Protein AF-A0A7W1ZR22-F1 (afdb_monomer)

Foldseek 3Di:
DDADLQADKDKDKDKAFAPLVPDDLVVQQPQDKQDQFPDEPVRVLVLQVVLVDDPVLSVVQVDPVQWDQDPGYIIGRDDLCSLLPRALSSCLSRLLSSLVDCVNVLSVDWQKDFPVLLVVCVPPQPDDPVLSVSQVSQWHDDDGIITHRNLNSSLVVDDDPVSSSSVNRSSLMDMFIFMKHWEELPDDLVSNLVFLCFLVNSVVVSVVNVVQHPDVVTDIDTCLVSFAPLLVVFASAFQDPDVPDCRQLDWFLQSLVCRNPVVRDPVSSDPVVSVVCCVPFKDFDDDDDGFSKKKFKADPVGDTPGIWTDHDDQKTFGFLTGGRSTGTHIDGVVVSLVVVCRSPNDIDITIMDGPPRD

Nearest PDB structures (foldseek):
  4xcm-assembly1_B  TM=4.873E-01  e=9.901E-03  Thermus thermophilus HB8
  8i2f-assembly1_B  TM=6.154E-01  e=1.291E-01  Bacillus subtilis subsp. subtilis str. 168
  2evr-assembly1_A  TM=5.319E-01  e=3.647E-01  Nostoc punctiforme PCC 73102
  3f1s-assembly1_B  TM=5.369E-01  e=4.504E+00  Homo sapiens
  5wvk-assembly1_T  TM=3.183E-01  e=7.365E+00  Saccharomyces cerevisiae S288C

Radius of gyration: 23.01 Å; Cα contacts (8 Å, |Δi|>4): 601; chains: 1; bounding box: 57×40×73 Å

Sequence (358 aa):
MKPGPWGDLECIRISIEIPTDLLTVADYTEPVEWLFKDHSREAVMEVFRKADLSPEQFREVSLDRYWSKTEAGYIVRPTFDLIVGLQPEARSVIYNLLGRFPENRAHYSSFLLRQNQIDELNIESGLSEEIIALFKKLIYGEGDLLVFNDASTILSTLPDEQKQLQFLKLISRRSTFLMKLKINQDSDIEKLVSYWGGGRRAKDIRPLLESLQRVPGGCAIDVAHLVPFFARKRMYTYPMPERGSSATRENCHWSALNFFNDPPDTRMLDPDRVEGELKKNYRKISGNPQMGDLVLFRQQNGEVVHSATYIAEDVLFTKNGEGVYQPWLLMNATDVIGIYRNLHGEISASLYRHRDWD

pLDDT: mean 90.83, std 7.87, range [50.41, 98.06]

Sol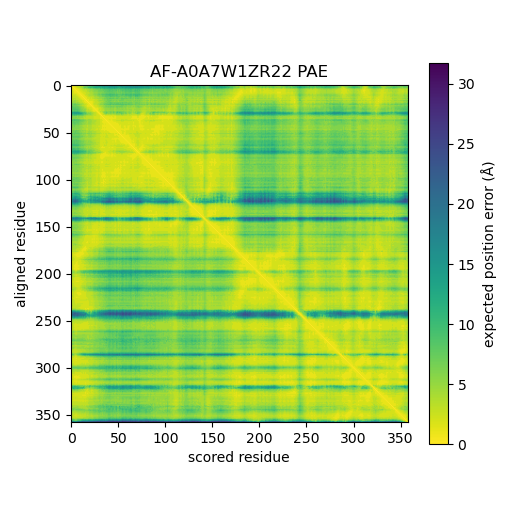vent-accessible surface area (backbone atoms only — not comparable to full-atom values): 19926 Å² total; per-residue (Å²): 104,81,75,53,66,79,42,49,47,48,74,45,81,45,74,48,54,61,57,71,94,76,62,56,70,72,82,48,59,58,78,68,62,46,54,43,67,85,38,54,71,68,56,51,54,49,51,48,58,74,23,65,53,52,75,68,53,47,56,56,75,65,41,67,91,40,52,44,83,54,95,59,23,35,37,38,47,71,50,72,66,53,64,64,64,45,50,47,66,26,45,52,52,52,42,63,57,34,30,75,35,74,87,28,48,50,44,44,62,51,38,65,42,44,67,70,55,60,61,50,47,78,78,72,59,91,67,54,71,67,59,52,53,51,50,65,54,57,40,29,72,78,81,76,46,35,38,39,50,63,56,31,69,55,46,74,72,44,95,44,70,69,57,34,51,51,50,53,33,60,61,47,44,40,77,31,52,52,45,28,39,54,35,29,77,85,55,64,59,69,50,37,29,64,39,56,12,48,90,86,32,34,83,73,45,37,65,56,52,62,54,42,27,68,37,82,93,32,47,70,43,56,45,61,79,52,50,43,70,49,45,42,79,34,59,77,35,56,44,67,82,50,95,91,54,61,28,58,61,48,23,14,56,34,52,37,75,21,40,79,32,82,77,65,65,72,67,39,66,37,70,73,46,42,56,50,45,50,66,72,48,35,42,80,58,88,72,87,84,50,48,66,26,34,38,40,31,22,36,87,90,64,50,73,80,46,30,24,19,36,56,53,99,55,35,24,43,35,30,79,44,60,26,45,89,28,41,28,37,38,41,44,53,68,59,53,48,54,54,52,29,72,76,65,42,71,62,48,79,46,43,30,37,56,69,88,76,119

Structure (mmCIF, N/CA/C/O backbone):
data_AF-A0A7W1ZR22-F1
#
_entry.id   AF-A0A7W1ZR22-F1
#
loop_
_atom_site.group_PDB
_atom_site.id
_atom_site.type_symbol
_atom_site.label_atom_id
_atom_site.label_alt_id
_atom_site.label_comp_id
_atom_site.label_asym_id
_atom_site.label_entity_id
_atom_site.label_seq_id
_atom_site.pdbx_PDB_ins_code
_atom_site.Cartn_x
_atom_site.Cartn_y
_atom_site.Cartn_z
_atom_site.occupancy
_atom_site.B_iso_or_equiv
_atom_site.auth_seq_id
_atom_site.auth_comp_id
_atom_site.auth_asym_id
_atom_site.auth_atom_id
_atom_site.pdbx_PDB_model_num
ATOM 1 N N . MET A 1 1 ? -6.103 13.573 17.403 1.00 83.81 1 MET A N 1
ATOM 2 C CA . MET A 1 1 ? -7.272 13.158 16.600 1.00 83.81 1 MET A CA 1
ATOM 3 C C . MET A 1 1 ? -8.496 13.900 17.100 1.00 83.81 1 MET 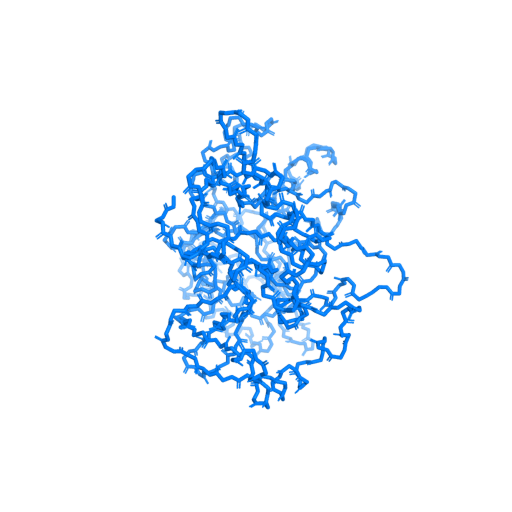A C 1
ATOM 5 O O . MET A 1 1 ? -8.493 14.304 18.263 1.00 83.81 1 MET A O 1
ATOM 9 N N . LYS A 1 2 ? -9.503 14.158 16.260 1.00 87.56 2 LYS A N 1
ATOM 10 C CA . LYS A 1 2 ? -10.741 14.789 16.743 1.00 87.56 2 LYS A CA 1
ATOM 11 C C . LYS A 1 2 ? -11.494 13.811 17.659 1.00 87.56 2 LYS A C 1
ATOM 13 O O . LYS A 1 2 ? -11.612 12.631 17.313 1.00 87.56 2 LYS A O 1
ATOM 18 N N . PRO A 1 3 ? -12.023 14.272 18.808 1.00 84.88 3 PRO A N 1
ATOM 19 C CA . PRO A 1 3 ? -12.847 13.429 19.665 1.00 84.88 3 PRO A CA 1
ATOM 20 C C . PRO A 1 3 ? -14.081 12.908 18.922 1.00 84.88 3 PRO A C 1
ATOM 22 O O . PRO A 1 3 ? -14.696 13.628 18.134 1.00 84.88 3 PRO A O 1
ATOM 25 N N . GLY A 1 4 ? -14.465 11.666 19.204 1.00 92.31 4 GLY A N 1
ATOM 26 C CA . GLY A 1 4 ? -15.633 11.020 18.611 1.00 92.31 4 GLY A CA 1
ATOM 27 C C . GLY A 1 4 ? -16.133 9.851 19.461 1.00 92.31 4 GLY A C 1
ATOM 28 O O . GLY A 1 4 ? -15.678 9.680 20.594 1.00 92.31 4 GLY A O 1
ATOM 29 N N . PRO A 1 5 ? -17.053 9.015 18.944 1.00 94.06 5 PRO A N 1
ATOM 30 C CA . PRO A 1 5 ? -17.559 7.847 19.676 1.00 94.06 5 PRO A CA 1
ATOM 31 C C . PRO A 1 5 ? -16.461 6.825 20.023 1.00 94.06 5 PRO A C 1
ATOM 33 O O . PRO A 1 5 ? -16.628 6.024 20.936 1.00 94.06 5 PRO A O 1
ATOM 36 N N . TRP A 1 6 ? -15.324 6.889 19.330 1.00 95.88 6 TRP A N 1
ATOM 37 C CA . TRP A 1 6 ? -14.110 6.118 19.597 1.00 95.88 6 TRP A CA 1
ATOM 38 C C . TRP A 1 6 ? -13.306 6.583 20.822 1.00 95.88 6 TRP A C 1
ATOM 40 O O . TRP A 1 6 ? -12.407 5.856 21.242 1.00 95.88 6 TRP A O 1
ATOM 50 N N . GLY A 1 7 ? -13.607 7.751 21.400 1.00 96.12 7 GLY A N 1
ATOM 51 C CA . GLY A 1 7 ? -12.883 8.326 22.539 1.00 96.12 7 GLY A CA 1
ATOM 52 C C . GLY A 1 7 ? -11.769 9.302 22.157 1.00 96.12 7 GLY A C 1
ATOM 53 O O . GLY A 1 7 ? -11.777 9.879 21.068 1.00 96.12 7 GLY A O 1
ATOM 54 N N . ASP A 1 8 ? -10.827 9.505 23.082 1.00 96.50 8 ASP A N 1
ATOM 55 C CA . ASP A 1 8 ? -9.640 10.341 22.875 1.00 96.50 8 ASP A CA 1
ATOM 56 C C . ASP A 1 8 ? -8.472 9.493 22.358 1.00 96.50 8 ASP A C 1
ATOM 58 O O . ASP A 1 8 ? -8.004 8.565 23.023 1.00 96.50 8 ASP A O 1
ATOM 62 N N . LEU A 1 9 ? -8.020 9.806 21.146 1.00 96.88 9 LEU A N 1
ATOM 63 C CA . LEU A 1 9 ? -7.025 9.028 20.424 1.00 96.88 9 LEU A CA 1
ATOM 64 C C . LEU A 1 9 ? -5.736 9.818 20.218 1.00 96.88 9 LEU A C 1
ATOM 66 O O . LEU A 1 9 ? -5.727 10.956 19.734 1.00 96.88 9 LEU A O 1
ATOM 70 N N . GLU A 1 10 ? -4.631 9.142 20.500 1.00 95.44 10 GLU A N 1
ATOM 71 C CA . GLU A 1 10 ? -3.284 9.579 20.175 1.00 95.44 10 GLU A CA 1
ATOM 72 C C . GLU A 1 10 ? -2.706 8.693 19.072 1.00 95.44 10 GLU A C 1
ATOM 74 O O . GLU A 1 10 ? -2.708 7.467 19.182 1.00 95.44 10 GLU A O 1
ATOM 79 N N . CYS A 1 11 ? -2.182 9.321 18.022 1.00 94.38 11 CYS A N 1
ATOM 80 C CA . CYS A 1 11 ? -1.483 8.637 16.942 1.00 94.38 11 CYS A CA 1
ATOM 81 C C . CYS A 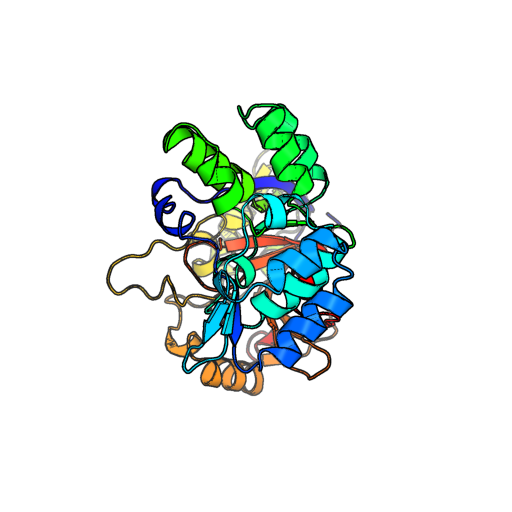1 11 ? -0.023 9.061 16.935 1.00 94.38 11 CYS A C 1
ATOM 83 O O . CYS A 1 11 ? 0.288 10.242 16.789 1.00 94.38 11 CYS A O 1
ATOM 85 N N . ILE A 1 12 ? 0.860 8.076 17.037 1.00 92.69 12 ILE A N 1
ATOM 86 C CA . ILE A 1 12 ? 2.299 8.253 16.885 1.00 92.69 12 ILE A CA 1
ATOM 87 C C . ILE A 1 12 ? 2.664 7.683 15.522 1.00 92.69 12 ILE A C 1
ATOM 89 O O . ILE A 1 12 ? 2.408 6.511 15.250 1.00 92.69 12 ILE A O 1
ATOM 93 N N . ARG A 1 13 ? 3.230 8.507 14.640 1.00 89.62 13 ARG A N 1
ATOM 94 C CA . ARG A 1 13 ? 3.690 8.029 13.336 1.00 89.62 13 ARG A CA 1
ATOM 95 C C . ARG A 1 13 ? 4.954 7.195 13.530 1.00 89.62 13 ARG A C 1
ATOM 97 O O . ARG A 1 13 ? 5.883 7.621 14.208 1.00 89.62 13 ARG A O 1
ATOM 104 N N . ILE A 1 14 ? 4.956 6.007 12.945 1.00 90.38 14 ILE A N 1
ATOM 105 C CA . ILE A 1 14 ? 6.087 5.080 12.939 1.00 90.38 14 ILE A CA 1
ATOM 106 C C . ILE A 1 14 ? 6.317 4.581 11.510 1.00 90.38 14 ILE A C 1
ATOM 108 O O . ILE A 1 14 ? 5.486 4.799 10.621 1.00 90.38 14 ILE A O 1
ATOM 112 N N . SER A 1 15 ? 7.422 3.875 11.305 1.00 88.50 15 SER A N 1
ATOM 113 C CA . SER A 1 15 ? 7.738 3.214 10.042 1.00 88.50 15 SER A CA 1
ATOM 114 C C . SER A 1 15 ? 7.987 1.730 10.282 1.00 88.50 15 SER A C 1
ATOM 116 O O . SER A 1 15 ? 8.614 1.356 11.271 1.00 88.50 15 SER A O 1
ATOM 118 N N . ILE A 1 16 ? 7.500 0.894 9.370 1.00 91.06 16 ILE A N 1
ATOM 119 C CA . ILE A 1 16 ? 7.817 -0.536 9.309 1.00 91.06 16 ILE A CA 1
ATOM 120 C C . ILE A 1 16 ? 8.453 -0.851 7.958 1.00 91.06 16 ILE A C 1
ATOM 122 O O . ILE A 1 16 ? 8.176 -0.183 6.966 1.00 91.06 16 ILE A O 1
ATOM 126 N N . GLU A 1 17 ? 9.293 -1.871 7.901 1.00 90.44 17 GLU A N 1
ATOM 127 C CA . GLU A 1 17 ? 10.033 -2.283 6.703 1.00 90.44 17 GLU A CA 1
ATOM 128 C C . GLU A 1 17 ? 9.874 -3.785 6.487 1.00 90.44 17 GLU A C 1
ATOM 130 O O . GLU A 1 17 ? 9.509 -4.504 7.421 1.00 90.44 17 GLU A O 1
ATOM 135 N N . ILE A 1 18 ? 10.108 -4.255 5.259 1.00 90.69 18 ILE A N 1
ATOM 136 C CA . ILE A 1 18 ? 10.055 -5.688 4.968 1.00 90.69 18 ILE A CA 1
ATOM 137 C C . ILE A 1 18 ? 11.131 -6.384 5.827 1.00 90.69 18 ILE A C 1
ATOM 139 O O . ILE A 1 18 ? 12.290 -5.951 5.822 1.00 90.69 18 ILE A O 1
ATOM 143 N N . PRO A 1 19 ? 10.778 -7.444 6.580 1.00 90.06 19 PRO A N 1
ATOM 144 C CA . PRO A 1 19 ? 11.749 -8.252 7.304 1.00 90.06 19 PRO A CA 1
ATOM 145 C C . PRO A 1 19 ? 12.836 -8.775 6.368 1.00 90.06 19 PRO A C 1
ATOM 147 O O . PRO A 1 19 ? 12.535 -9.229 5.267 1.00 90.06 19 PRO A O 1
ATOM 150 N N . THR A 1 20 ? 14.091 -8.767 6.824 1.00 88.44 20 THR A N 1
ATOM 151 C CA . THR A 1 20 ? 15.222 -9.265 6.026 1.00 88.44 20 THR A CA 1
ATOM 152 C C . THR A 1 20 ? 14.978 -10.693 5.531 1.00 88.44 20 THR A C 1
ATOM 154 O O . THR A 1 20 ? 15.275 -10.984 4.383 1.00 88.44 20 THR A O 1
ATOM 157 N N . ASP A 1 21 ? 14.351 -11.542 6.352 1.00 87.38 21 ASP A N 1
ATOM 158 C CA . ASP A 1 21 ? 14.057 -12.945 6.024 1.00 87.38 21 ASP A CA 1
ATOM 159 C C . ASP A 1 21 ? 13.057 -13.122 4.866 1.00 87.38 21 ASP A C 1
ATOM 161 O O . ASP A 1 21 ? 12.923 -14.220 4.331 1.00 87.38 21 ASP A O 1
ATOM 165 N N . LEU A 1 22 ? 12.332 -12.062 4.485 1.00 87.38 22 LEU A N 1
ATOM 166 C CA . LEU A 1 22 ? 11.452 -12.060 3.313 1.00 87.38 22 LEU A CA 1
ATOM 167 C C . LEU A 1 22 ? 12.127 -11.466 2.070 1.00 87.38 22 LEU A C 1
ATOM 169 O O . LEU A 1 22 ? 11.600 -11.628 0.973 1.00 87.38 22 LEU A O 1
ATOM 173 N N . LEU A 1 23 ? 13.259 -10.772 2.210 1.00 89.00 23 LEU A N 1
ATOM 174 C CA . LEU A 1 23 ? 13.959 -10.155 1.088 1.00 89.00 23 LEU A CA 1
ATOM 175 C C . LEU A 1 23 ? 14.955 -11.135 0.473 1.00 89.00 23 LEU A C 1
ATOM 177 O O . LEU A 1 23 ? 15.883 -11.590 1.135 1.00 89.00 23 LEU A O 1
ATOM 181 N N . THR A 1 24 ? 14.811 -11.376 -0.827 1.00 89.00 24 THR A N 1
ATOM 182 C CA . THR A 1 24 ? 15.818 -12.074 -1.627 1.00 89.00 24 THR A CA 1
ATOM 183 C C . THR A 1 24 ? 16.351 -11.100 -2.663 1.00 89.00 24 THR A C 1
ATOM 185 O O . THR A 1 24 ? 15.607 -10.637 -3.521 1.00 89.00 24 THR A O 1
ATOM 188 N N . VAL A 1 25 ? 17.642 -10.765 -2.598 1.00 89.44 25 VAL A N 1
ATOM 189 C CA . VAL A 1 25 ? 18.253 -9.789 -3.519 1.00 89.44 25 VAL A CA 1
ATOM 190 C C . VAL A 1 25 ? 18.088 -10.205 -4.981 1.00 89.44 25 VAL A C 1
ATOM 192 O O . VAL A 1 25 ? 17.829 -9.352 -5.827 1.00 89.44 25 VAL A O 1
ATOM 195 N N . ALA A 1 26 ? 18.178 -11.507 -5.264 1.00 87.69 26 ALA A N 1
ATOM 196 C CA . ALA A 1 26 ? 18.017 -12.053 -6.609 1.00 87.69 26 ALA A CA 1
ATOM 197 C C . ALA A 1 26 ? 16.666 -11.696 -7.259 1.00 87.69 26 ALA A C 1
ATOM 199 O O . ALA A 1 26 ? 16.616 -11.539 -8.475 1.00 87.69 26 ALA A O 1
ATOM 200 N N . ASP A 1 27 ? 15.607 -11.478 -6.468 1.00 86.00 27 ASP A N 1
ATOM 201 C CA . ASP A 1 27 ? 14.287 -11.072 -6.977 1.00 86.00 27 ASP A CA 1
ATOM 202 C C . ASP A 1 27 ? 14.291 -9.646 -7.566 1.00 86.00 27 ASP A C 1
ATOM 204 O O . ASP A 1 27 ? 13.357 -9.254 -8.265 1.00 86.00 27 ASP A O 1
ATOM 208 N N . TYR A 1 28 ? 15.335 -8.861 -7.280 1.00 87.88 28 TYR A N 1
ATOM 209 C CA . TYR A 1 28 ? 15.472 -7.457 -7.672 1.00 87.88 28 TYR A CA 1
ATOM 210 C C . TYR A 1 28 ? 16.693 -7.184 -8.557 1.00 87.88 28 TYR A C 1
ATOM 212 O O . TYR A 1 28 ? 16.897 -6.037 -8.950 1.00 87.88 28 TYR A O 1
ATOM 220 N N . THR A 1 29 ? 17.520 -8.187 -8.863 1.00 86.44 29 THR A N 1
ATOM 221 C CA . THR A 1 29 ? 18.733 -8.033 -9.690 1.00 86.44 29 THR A CA 1
ATOM 222 C C . THR A 1 29 ? 18.610 -8.664 -11.075 1.00 86.44 29 THR A C 1
ATOM 224 O O . THR A 1 29 ? 19.601 -8.735 -11.804 1.00 86.44 29 THR A O 1
ATOM 227 N N . GLU A 1 30 ? 17.405 -9.085 -11.470 1.00 82.38 30 GLU A N 1
ATOM 228 C CA . GLU A 1 30 ? 17.136 -9.505 -12.845 1.00 82.38 30 GLU A CA 1
ATOM 229 C C . GLU A 1 30 ? 17.501 -8.381 -13.841 1.00 82.38 30 GLU A C 1
ATOM 231 O O . GLU A 1 30 ? 17.341 -7.192 -13.525 1.00 82.38 30 GLU A O 1
ATOM 236 N N . PRO A 1 31 ? 18.006 -8.728 -15.044 1.00 83.94 31 PRO A N 1
ATOM 237 C CA . PRO A 1 31 ? 18.268 -7.744 -16.086 1.00 83.94 31 PRO A CA 1
ATOM 238 C C . PRO A 1 31 ? 17.039 -6.871 -16.344 1.00 83.94 31 PRO A C 1
ATOM 240 O O . PRO A 1 31 ? 15.917 -7.370 -16.398 1.00 83.94 31 PRO A O 1
ATOM 243 N N . VAL A 1 32 ? 17.247 -5.565 -16.529 1.00 90.25 32 VAL A N 1
ATOM 244 C CA . VAL A 1 32 ? 16.134 -4.652 -16.804 1.00 90.25 32 VAL A CA 1
ATOM 245 C C . VAL A 1 32 ? 15.567 -4.953 -18.187 1.00 90.25 32 VAL A C 1
ATOM 247 O O . VAL A 1 32 ? 16.206 -4.702 -19.209 1.00 90.25 32 VAL A O 1
ATOM 250 N N . GLU A 1 33 ? 14.346 -5.476 -18.204 1.00 94.56 33 GLU A N 1
ATOM 251 C CA . GLU A 1 33 ? 13.573 -5.737 -19.409 1.00 94.56 33 GLU A CA 1
ATOM 252 C C . GLU A 1 33 ? 12.236 -4.996 -19.334 1.00 94.56 33 GLU A C 1
ATOM 254 O O . GLU A 1 33 ? 11.512 -5.064 -18.340 1.00 94.56 33 GLU A O 1
ATOM 259 N N . TRP A 1 34 ? 11.905 -4.276 -20.402 1.00 97.19 34 TRP A N 1
ATOM 260 C CA . TRP A 1 34 ? 10.616 -3.617 -20.574 1.00 97.19 34 TRP A CA 1
ATOM 261 C C . TRP A 1 34 ? 9.779 -4.426 -21.557 1.00 97.19 34 TRP A C 1
ATOM 263 O O . TRP A 1 34 ? 10.007 -4.364 -22.770 1.00 97.19 34 TRP A O 1
ATOM 273 N N . LEU A 1 35 ? 8.816 -5.196 -21.048 1.00 97.44 35 LEU A N 1
ATOM 274 C CA . LEU A 1 35 ? 7.853 -5.902 -21.884 1.00 97.44 35 LEU A CA 1
ATOM 275 C C . LEU A 1 35 ? 6.686 -4.974 -22.228 1.00 97.44 35 LEU A C 1
ATOM 277 O O . LEU A 1 35 ? 5.817 -4.687 -21.405 1.00 97.44 35 LEU A O 1
ATOM 281 N N . PHE A 1 36 ? 6.609 -4.573 -23.490 1.00 97.69 36 PHE A N 1
ATOM 282 C CA . PHE A 1 36 ? 5.445 -3.896 -24.046 1.00 97.69 36 PHE A CA 1
ATOM 283 C C . PHE A 1 36 ? 4.474 -4.942 -24.597 1.00 97.69 36 PHE A C 1
ATOM 285 O O . PHE A 1 36 ? 4.468 -5.259 -25.792 1.00 97.69 36 PHE A O 1
ATOM 292 N N . LYS A 1 37 ? 3.687 -5.525 -23.688 1.00 96.38 37 LYS A N 1
ATOM 293 C CA . LYS A 1 37 ? 2.712 -6.575 -23.997 1.00 96.38 37 LYS A CA 1
ATOM 294 C C . LYS A 1 37 ? 1.595 -6.042 -24.894 1.00 96.38 37 LYS A C 1
ATOM 296 O O . LYS A 1 37 ? 1.126 -4.929 -24.687 1.00 96.38 37 LYS A O 1
ATOM 301 N N . ASP A 1 38 ? 1.191 -6.819 -25.893 1.00 95.75 38 ASP A N 1
ATOM 302 C CA . ASP A 1 38 ? 0.142 -6.491 -26.868 1.00 95.75 38 ASP A CA 1
ATOM 303 C C . ASP A 1 38 ? 0.418 -5.228 -27.717 1.00 95.75 38 ASP A C 1
ATOM 305 O O . ASP A 1 38 ? -0.492 -4.666 -28.326 1.00 95.75 38 ASP A O 1
ATOM 309 N N . HIS A 1 39 ? 1.678 -4.777 -27.800 1.00 97.06 39 HIS A N 1
ATOM 310 C CA . HIS A 1 39 ? 2.080 -3.630 -28.623 1.00 97.06 39 HIS A CA 1
ATOM 311 C C . HIS A 1 39 ? 2.911 -4.061 -29.836 1.00 97.06 39 HIS A C 1
ATOM 313 O O . HIS A 1 39 ? 3.763 -4.946 -29.747 1.00 97.06 39 HIS A O 1
ATOM 319 N N . SER A 1 40 ? 2.707 -3.389 -30.976 1.00 96.62 40 SER A N 1
ATOM 320 C CA . SER A 1 40 ? 3.648 -3.463 -32.099 1.00 96.62 40 SER A CA 1
ATOM 321 C C . SER A 1 40 ? 4.883 -2.611 -31.819 1.00 96.62 40 SER A C 1
ATOM 323 O O . SER A 1 40 ? 4.842 -1.680 -31.012 1.00 96.62 40 SER A O 1
ATOM 325 N N . ARG A 1 41 ? 5.977 -2.869 -32.538 1.00 96.62 41 ARG A N 1
ATOM 326 C CA . ARG A 1 41 ? 7.190 -2.055 -32.427 1.00 96.62 41 ARG A CA 1
ATOM 327 C C . ARG A 1 41 ? 6.914 -0.576 -32.703 1.00 96.62 41 ARG A C 1
ATOM 329 O O . ARG A 1 41 ? 7.412 0.282 -31.984 1.00 96.62 41 ARG A O 1
ATOM 336 N N . GLU A 1 42 ? 6.100 -0.272 -33.708 1.00 97.31 42 GLU A N 1
ATOM 337 C CA . GLU A 1 42 ? 5.724 1.096 -34.076 1.00 97.31 42 GLU A CA 1
ATOM 338 C C . GLU A 1 42 ? 4.956 1.785 -32.946 1.00 97.31 42 GLU A C 1
ATOM 340 O O . GLU A 1 42 ? 5.215 2.953 -32.657 1.00 97.31 42 GLU A O 1
ATOM 345 N N . ALA A 1 43 ? 4.060 1.055 -32.272 1.00 97.50 43 ALA A N 1
ATOM 346 C CA . ALA A 1 43 ? 3.327 1.565 -31.121 1.00 97.50 43 ALA A CA 1
ATOM 347 C C . ALA A 1 43 ? 4.263 1.859 -29.939 1.00 97.50 43 ALA A C 1
ATOM 349 O O . ALA A 1 43 ? 4.136 2.907 -29.312 1.00 97.50 43 ALA A O 1
ATOM 350 N N . VAL A 1 44 ? 5.245 0.990 -29.669 1.00 97.81 44 VAL A N 1
ATOM 351 C CA . VAL A 1 44 ? 6.257 1.238 -28.625 1.00 97.81 44 VAL A CA 1
ATOM 352 C C . VAL A 1 44 ? 7.137 2.441 -28.978 1.00 97.81 44 VAL A C 1
ATOM 354 O O . VAL A 1 44 ? 7.380 3.299 -28.133 1.00 97.81 44 VAL A O 1
ATOM 357 N N . MET A 1 45 ? 7.562 2.574 -30.237 1.00 98.00 45 MET A N 1
ATOM 358 C CA . MET A 1 45 ? 8.311 3.755 -30.683 1.00 98.00 45 MET A CA 1
ATOM 359 C C . MET A 1 45 ? 7.509 5.048 -30.511 1.00 98.00 45 MET A C 1
ATOM 361 O O . MET A 1 45 ? 8.083 6.089 -30.203 1.00 98.00 45 MET A O 1
ATOM 365 N N . GLU A 1 46 ? 6.189 4.996 -30.680 1.00 97.81 46 GLU A N 1
ATOM 366 C CA . GLU A 1 46 ? 5.317 6.142 -30.429 1.00 97.81 46 GLU A CA 1
ATOM 367 C C . GLU A 1 46 ? 5.215 6.495 -28.940 1.00 97.81 46 GLU A C 1
ATOM 369 O O . GLU A 1 46 ? 5.171 7.674 -28.593 1.00 97.81 46 GLU A O 1
ATOM 374 N N . VAL A 1 47 ? 5.256 5.504 -28.045 1.00 97.69 47 VAL A N 1
ATOM 375 C CA . VAL A 1 47 ? 5.378 5.747 -26.597 1.00 97.69 47 VAL A CA 1
ATOM 376 C C . VAL A 1 47 ? 6.679 6.488 -26.294 1.00 97.69 47 VAL A C 1
ATOM 378 O O . VAL A 1 47 ? 6.648 7.492 -25.589 1.00 97.69 47 VAL A O 1
ATOM 381 N N . PHE A 1 48 ? 7.802 6.063 -26.878 1.00 97.88 48 PHE A N 1
ATOM 382 C CA . PHE A 1 48 ? 9.084 6.753 -26.701 1.00 97.88 48 PHE A CA 1
ATOM 383 C C . PHE A 1 48 ? 9.090 8.180 -27.263 1.00 97.88 48 PHE A C 1
ATOM 385 O O . PHE A 1 48 ? 9.729 9.049 -26.679 1.00 97.88 48 PHE A O 1
ATOM 392 N N . ARG A 1 49 ? 8.350 8.463 -28.346 1.00 96.94 49 ARG A N 1
ATOM 393 C CA . ARG A 1 49 ? 8.166 9.849 -28.820 1.00 96.94 49 ARG A CA 1
ATOM 394 C C . ARG A 1 49 ? 7.354 10.684 -27.837 1.00 96.94 49 ARG A C 1
ATOM 396 O O . ARG A 1 49 ? 7.733 11.808 -27.542 1.00 96.94 49 ARG A O 1
ATOM 403 N N . LYS A 1 50 ? 6.257 10.134 -27.312 1.00 96.75 50 LYS A N 1
ATOM 404 C CA . LYS A 1 50 ? 5.410 10.810 -26.314 1.00 96.75 50 LYS A CA 1
ATOM 405 C C . LYS A 1 50 ? 6.122 11.049 -24.987 1.00 96.75 50 LYS A C 1
ATOM 407 O O . LYS A 1 50 ? 5.776 11.991 -24.289 1.00 96.75 50 LYS A O 1
ATOM 412 N N . ALA A 1 51 ? 7.087 10.198 -24.654 1.00 96.69 51 ALA A N 1
ATOM 413 C CA . ALA A 1 51 ? 7.952 10.355 -23.492 1.00 96.69 51 ALA A CA 1
ATOM 414 C C . ALA A 1 51 ? 8.997 11.476 -23.659 1.00 96.69 51 ALA A C 1
ATOM 416 O O . ALA A 1 51 ? 9.746 11.716 -22.721 1.00 96.69 51 ALA A O 1
ATOM 417 N N . ASP A 1 52 ? 9.061 12.129 -24.828 1.00 96.12 52 ASP A N 1
ATOM 418 C CA . ASP A 1 52 ? 9.971 13.240 -25.139 1.00 96.12 52 ASP A CA 1
ATOM 419 C C . ASP A 1 52 ? 11.446 12.925 -24.826 1.00 96.12 52 ASP A C 1
ATOM 421 O O . ASP A 1 52 ? 12.179 13.705 -24.219 1.00 96.12 52 ASP A O 1
ATOM 425 N N . LEU A 1 53 ? 11.887 11.721 -25.217 1.00 97.31 53 LEU A N 1
ATOM 426 C CA . LEU A 1 53 ? 13.284 11.310 -25.070 1.00 97.31 53 LEU A CA 1
ATOM 427 C C . LEU A 1 53 ? 14.213 12.234 -25.865 1.00 97.31 53 LEU A C 1
ATOM 429 O O . LEU A 1 53 ? 13.886 12.646 -26.982 1.00 97.31 53 LEU A O 1
ATOM 433 N N . SER A 1 54 ? 15.422 12.475 -25.346 1.00 97.06 54 SER A N 1
ATOM 434 C CA . SER A 1 54 ? 16.422 13.246 -26.089 1.00 97.06 54 SER A CA 1
ATOM 435 C C . SER A 1 54 ? 16.751 12.578 -27.435 1.00 97.06 54 SER A C 1
ATOM 437 O O . SER A 1 54 ? 16.602 11.358 -27.574 1.00 97.06 54 SER A O 1
ATOM 439 N N . PRO A 1 55 ? 17.259 13.319 -28.437 1.00 96.81 55 PRO A N 1
ATOM 440 C CA . PRO A 1 55 ? 17.649 12.726 -29.716 1.00 96.81 55 PRO A CA 1
ATOM 441 C C . PRO A 1 55 ? 18.628 11.552 -29.564 1.00 96.81 55 PRO A C 1
ATOM 443 O O . PRO A 1 55 ? 18.542 10.570 -30.299 1.00 96.81 55 PRO A O 1
ATOM 446 N N . GLU A 1 56 ? 19.551 11.629 -28.606 1.00 96.69 56 GLU A N 1
ATOM 447 C CA . GLU A 1 56 ? 20.512 10.574 -28.281 1.00 96.69 56 GLU A CA 1
ATOM 448 C C . GLU A 1 56 ? 19.810 9.336 -27.718 1.00 96.69 56 GLU A C 1
ATOM 450 O O . GLU A 1 56 ? 20.017 8.238 -28.236 1.00 96.69 56 GLU A O 1
ATOM 455 N N . GLN A 1 57 ? 18.942 9.522 -26.721 1.00 97.56 57 GLN A N 1
ATOM 456 C CA . GLN A 1 57 ? 18.176 8.445 -26.090 1.00 97.56 57 GLN A CA 1
ATOM 457 C C . GLN A 1 57 ? 17.233 7.775 -27.087 1.00 97.56 57 GLN A C 1
ATOM 459 O O . GLN A 1 57 ? 17.188 6.551 -27.168 1.00 97.56 57 GLN A O 1
ATOM 464 N N . PHE A 1 58 ? 16.525 8.568 -27.896 1.00 97.44 58 PHE A N 1
ATOM 465 C CA . PHE A 1 58 ? 15.615 8.068 -28.919 1.00 97.44 58 PHE A CA 1
ATOM 466 C C . PHE A 1 58 ? 16.356 7.246 -29.981 1.00 97.44 58 PHE A C 1
ATOM 468 O O . PHE A 1 58 ? 15.896 6.170 -30.374 1.00 97.44 58 PHE A O 1
ATOM 475 N N . ARG A 1 59 ? 17.529 7.717 -30.433 1.00 96.25 59 ARG A N 1
ATOM 476 C CA . ARG A 1 59 ? 18.396 6.943 -31.336 1.00 96.25 59 ARG A CA 1
ATOM 477 C C . ARG A 1 59 ? 18.836 5.634 -30.692 1.00 96.25 59 ARG A C 1
ATOM 479 O O . ARG A 1 59 ? 18.792 4.607 -31.362 1.00 96.25 59 ARG A O 1
ATOM 486 N N . GLU A 1 60 ? 19.231 5.664 -29.422 1.00 95.88 60 GLU A N 1
ATOM 487 C CA . GLU A 1 60 ? 19.661 4.474 -28.694 1.00 95.88 60 GLU A CA 1
ATOM 488 C C . GLU A 1 60 ? 18.544 3.427 -28.603 1.00 95.88 60 GLU A C 1
ATOM 490 O O . GLU A 1 60 ? 18.739 2.304 -29.071 1.00 95.88 60 GLU A O 1
ATOM 495 N N . VAL A 1 61 ? 17.358 3.794 -28.098 1.00 95.38 61 VAL A N 1
ATOM 496 C CA . VAL A 1 61 ? 16.219 2.862 -27.990 1.00 95.38 61 VAL A CA 1
ATOM 497 C C . VAL A 1 61 ? 15.706 2.385 -29.340 1.00 95.38 61 VAL A C 1
ATOM 499 O O . VAL A 1 61 ? 14.991 1.397 -29.387 1.00 95.38 61 VAL A O 1
ATOM 502 N N . SER A 1 62 ? 16.058 3.034 -30.450 1.00 95.50 62 SER A N 1
ATOM 503 C CA . SER A 1 62 ? 15.644 2.596 -31.788 1.00 95.50 62 SER A CA 1
ATOM 504 C C . SER A 1 62 ? 16.475 1.427 -32.332 1.00 95.50 62 SER A C 1
ATOM 506 O O . SER A 1 62 ? 16.054 0.790 -33.299 1.00 95.50 62 SER A O 1
ATOM 508 N N . LEU A 1 63 ? 17.647 1.134 -31.752 1.00 96.44 63 LEU A N 1
ATOM 509 C CA . LEU A 1 63 ? 18.572 0.122 -32.271 1.00 96.44 63 LEU A CA 1
ATOM 510 C C . LEU A 1 63 ? 18.046 -1.303 -32.064 1.00 96.44 63 LEU A C 1
ATOM 512 O O . LEU A 1 63 ? 17.828 -1.727 -30.932 1.00 96.44 63 LEU A O 1
ATOM 516 N N . ASP A 1 64 ? 17.969 -2.085 -33.146 1.00 96.06 64 ASP A N 1
ATOM 517 C CA . ASP A 1 64 ? 17.447 -3.465 -33.156 1.00 96.06 64 ASP A CA 1
ATOM 518 C C . ASP A 1 64 ? 18.059 -4.381 -32.089 1.00 96.06 64 ASP A C 1
ATOM 520 O O . ASP A 1 64 ? 17.370 -5.242 -31.550 1.00 96.06 64 ASP A O 1
ATOM 524 N N . ARG A 1 65 ? 19.337 -4.181 -31.745 1.00 95.75 65 ARG A N 1
ATOM 525 C CA . ARG A 1 65 ? 20.057 -5.004 -30.758 1.00 95.75 65 ARG A CA 1
ATOM 526 C C . ARG A 1 65 ? 19.440 -4.985 -29.355 1.00 95.75 65 ARG A C 1
ATOM 528 O O . ARG A 1 65 ? 19.690 -5.904 -28.584 1.00 95.75 65 ARG A O 1
ATOM 535 N N . TYR A 1 66 ? 18.670 -3.949 -29.020 1.00 95.50 66 TYR A N 1
ATOM 536 C CA . TYR A 1 66 ? 17.990 -3.839 -27.728 1.00 95.50 66 TYR A CA 1
ATOM 537 C C . TYR A 1 66 ? 16.579 -4.426 -27.744 1.00 95.50 66 TYR A C 1
ATOM 539 O O . TYR A 1 66 ? 15.923 -4.445 -26.707 1.00 95.50 66 TYR A O 1
ATOM 547 N N . TRP A 1 67 ? 16.106 -4.911 -28.894 1.00 97.81 67 TRP A N 1
ATOM 548 C CA . TRP A 1 67 ? 14.749 -5.410 -29.057 1.00 97.81 67 TRP A CA 1
ATOM 549 C C . TRP A 1 67 ? 14.724 -6.920 -29.194 1.00 97.81 67 TRP A C 1
ATOM 551 O O . TRP A 1 67 ? 15.595 -7.553 -29.789 1.00 97.81 67 TRP A O 1
ATOM 561 N N . SER A 1 68 ? 13.661 -7.523 -28.685 1.00 97.12 68 SER A N 1
ATOM 562 C CA . SER A 1 68 ? 13.327 -8.910 -28.974 1.00 97.12 68 SER A CA 1
ATOM 563 C C . SER A 1 68 ? 11.830 -9.049 -29.160 1.00 97.12 68 SER A C 1
ATOM 565 O O . SER A 1 68 ? 11.048 -8.584 -28.333 1.00 97.12 68 SER A O 1
ATOM 567 N N . LYS A 1 69 ? 11.431 -9.685 -30.262 1.00 96.62 69 LYS A N 1
ATOM 568 C CA . LYS A 1 69 ? 10.035 -10.043 -30.500 1.00 96.62 69 LYS A CA 1
ATOM 569 C C . LYS A 1 69 ? 9.700 -11.295 -29.695 1.00 96.62 69 LYS A C 1
ATOM 571 O O . LYS A 1 69 ? 10.446 -12.270 -29.748 1.00 96.62 69 LYS A O 1
ATOM 576 N N . THR A 1 70 ? 8.577 -11.272 -28.996 1.00 95.19 70 THR A N 1
ATOM 577 C CA . THR A 1 70 ? 8.009 -12.425 -28.293 1.00 95.19 70 THR A CA 1
ATOM 578 C C . THR A 1 70 ? 6.603 -12.704 -28.822 1.00 95.19 70 THR A C 1
ATOM 580 O O . THR A 1 70 ? 6.077 -11.957 -29.648 1.00 95.19 70 THR A O 1
ATOM 583 N N . GLU A 1 71 ? 5.980 -13.790 -28.365 1.00 93.00 71 GLU A N 1
ATOM 584 C CA . GLU A 1 71 ? 4.568 -14.060 -28.670 1.00 93.00 71 GLU A CA 1
ATOM 585 C C . GLU A 1 71 ? 3.631 -13.026 -28.029 1.00 93.00 71 GLU A C 1
ATOM 587 O O . GLU A 1 71 ? 2.593 -12.701 -28.596 1.00 93.00 71 GLU A O 1
ATOM 592 N N . ALA A 1 72 ? 4.022 -12.476 -26.875 1.00 92.31 72 ALA A N 1
ATOM 593 C CA . ALA A 1 72 ? 3.229 -11.522 -26.105 1.00 92.31 72 ALA A CA 1
ATOM 594 C C . ALA A 1 72 ? 3.439 -10.056 -26.525 1.00 92.31 72 ALA A C 1
ATOM 596 O O . ALA A 1 72 ? 2.717 -9.186 -26.050 1.00 92.31 72 ALA A O 1
ATOM 597 N N . GLY A 1 73 ? 4.431 -9.746 -27.367 1.00 95.75 73 GLY A N 1
ATOM 598 C CA . GLY A 1 73 ? 4.742 -8.375 -27.777 1.00 95.75 73 GLY A CA 1
ATOM 599 C C . GLY A 1 73 ? 6.229 -8.159 -28.043 1.00 95.75 73 GLY A C 1
ATOM 600 O O . GLY A 1 73 ? 6.885 -8.973 -28.697 1.00 95.75 73 GLY A O 1
ATOM 601 N N . TYR A 1 74 ? 6.768 -7.047 -27.541 1.00 97.69 74 TYR A N 1
ATOM 602 C CA . TYR A 1 74 ? 8.184 -6.705 -27.676 1.00 97.69 74 TYR A CA 1
ATOM 603 C C . TYR A 1 74 ? 8.835 -6.467 -26.319 1.00 97.69 74 TYR A C 1
ATOM 605 O O . TYR A 1 74 ? 8.292 -5.758 -25.475 1.00 97.69 74 TYR A O 1
ATOM 613 N N . ILE A 1 75 ? 10.028 -7.027 -26.148 1.00 97.75 75 ILE A N 1
ATOM 614 C CA . ILE A 1 75 ? 10.927 -6.714 -25.040 1.00 97.75 75 ILE A CA 1
ATOM 615 C C . ILE A 1 75 ? 11.937 -5.679 -25.524 1.00 97.75 75 ILE A C 1
ATOM 617 O O . ILE A 1 75 ? 12.572 -5.880 -26.563 1.00 97.75 75 ILE A O 1
ATOM 621 N N . VAL A 1 76 ? 12.104 -4.609 -24.751 1.00 98.06 76 VAL A N 1
ATOM 622 C CA . VAL A 1 76 ? 13.184 -3.629 -24.897 1.00 98.06 76 VAL A CA 1
ATOM 623 C C . VAL A 1 76 ? 14.136 -3.774 -23.714 1.00 98.06 76 VAL A C 1
ATOM 625 O O . VAL A 1 76 ? 13.696 -3.826 -22.568 1.00 98.06 76 VAL A O 1
ATOM 628 N N . ARG A 1 77 ? 15.440 -3.841 -23.986 1.00 97.12 77 ARG A N 1
ATOM 629 C CA . ARG A 1 77 ? 16.504 -3.927 -22.977 1.00 97.12 77 ARG A CA 1
ATOM 630 C C . ARG A 1 77 ? 17.237 -2.592 -22.887 1.00 97.12 77 ARG A C 1
ATOM 632 O O . ARG A 1 77 ? 18.184 -2.387 -23.651 1.00 97.12 77 ARG A O 1
ATOM 639 N N . PRO A 1 78 ? 16.776 -1.660 -22.037 1.00 96.44 78 PRO A N 1
ATOM 640 C CA . PRO A 1 78 ? 17.443 -0.378 -21.869 1.00 96.44 78 PRO A CA 1
ATOM 641 C C . PRO A 1 78 ? 18.847 -0.560 -21.279 1.00 96.44 78 PRO A C 1
ATOM 643 O O . PRO A 1 78 ? 19.105 -1.481 -20.503 1.00 96.44 78 PRO A O 1
ATOM 646 N N . THR A 1 79 ? 19.763 0.336 -21.634 1.00 95.50 79 THR A N 1
ATOM 647 C CA . THR A 1 79 ? 21.082 0.395 -20.996 1.00 95.50 79 THR A CA 1
ATOM 648 C C . THR A 1 79 ? 21.001 1.115 -19.654 1.00 95.50 79 THR A C 1
ATOM 650 O O . THR A 1 79 ? 20.057 1.859 -19.381 1.00 95.50 79 THR A O 1
ATOM 653 N N . PHE A 1 80 ? 22.026 0.926 -18.820 1.00 94.94 80 PHE A N 1
ATOM 654 C CA . PHE A 1 80 ? 22.169 1.659 -17.563 1.00 94.94 80 PHE A CA 1
ATOM 655 C C . PHE A 1 80 ? 22.108 3.180 -17.784 1.00 94.94 80 PHE A C 1
ATOM 657 O O . PHE A 1 80 ? 21.333 3.870 -17.124 1.00 94.94 80 PHE A O 1
ATOM 664 N N . ASP A 1 81 ? 22.865 3.690 -18.760 1.00 95.81 81 ASP A N 1
ATOM 665 C CA . ASP A 1 81 ? 22.936 5.125 -19.058 1.00 95.81 81 ASP A CA 1
ATOM 666 C C . ASP A 1 81 ? 21.596 5.682 -19.541 1.00 95.81 81 ASP A C 1
ATOM 668 O O . ASP A 1 81 ? 21.207 6.784 -19.146 1.00 95.81 81 ASP A O 1
ATOM 672 N N . LEU A 1 82 ? 20.852 4.906 -20.336 1.00 96.75 82 LEU A N 1
ATOM 673 C CA . LEU A 1 82 ? 19.506 5.279 -20.741 1.00 96.75 82 LEU A CA 1
ATOM 674 C C . LEU A 1 82 ? 18.586 5.415 -19.523 1.00 96.75 82 LEU A C 1
ATOM 676 O O . LEU A 1 82 ? 17.963 6.463 -19.377 1.00 96.75 82 LEU A O 1
ATOM 680 N N . ILE A 1 83 ? 18.529 4.406 -18.640 1.00 96.62 83 ILE A N 1
ATOM 681 C CA . ILE A 1 83 ? 17.672 4.424 -17.438 1.00 96.62 83 ILE A CA 1
ATOM 682 C C . ILE A 1 83 ? 18.018 5.614 -16.546 1.00 96.62 83 ILE A C 1
ATOM 684 O O . ILE A 1 83 ? 17.127 6.355 -16.132 1.00 96.62 83 ILE A O 1
ATOM 688 N N . VAL A 1 84 ? 19.305 5.823 -16.256 1.00 96.56 84 VAL A N 1
ATOM 689 C CA . VAL A 1 84 ? 19.768 6.929 -15.405 1.00 96.56 84 VAL A CA 1
ATOM 690 C C . VAL A 1 84 ? 19.491 8.286 -16.054 1.00 96.56 84 VAL A C 1
ATOM 692 O O . VAL A 1 84 ? 19.158 9.243 -15.354 1.00 96.56 84 VAL A O 1
ATOM 695 N N . GLY A 1 85 ? 19.593 8.370 -17.381 1.00 96.62 85 GLY A N 1
ATOM 696 C CA . GLY A 1 85 ? 19.406 9.597 -18.147 1.00 96.62 85 GLY A CA 1
ATOM 697 C C . GLY A 1 85 ? 17.952 10.001 -18.400 1.00 96.62 85 GLY A C 1
ATOM 698 O O . GLY A 1 85 ? 17.727 11.135 -18.831 1.00 96.62 85 GLY A O 1
ATOM 699 N N . LEU A 1 86 ? 16.966 9.120 -18.177 1.00 97.31 86 LEU A N 1
ATOM 700 C CA . LEU A 1 86 ? 15.554 9.478 -18.353 1.00 97.31 86 LEU A CA 1
ATOM 701 C C . LEU A 1 86 ? 15.190 10.689 -17.480 1.00 97.31 86 LEU A C 1
ATOM 703 O O . LEU A 1 86 ? 15.650 10.814 -16.342 1.00 97.31 86 LEU A O 1
ATOM 707 N N . GLN A 1 87 ? 14.344 11.574 -18.003 1.00 95.62 87 GLN A N 1
ATOM 708 C CA . GLN A 1 87 ? 13.711 12.624 -17.201 1.00 95.62 87 GLN A CA 1
ATOM 709 C C . GLN A 1 87 ? 12.499 12.054 -16.438 1.00 95.62 87 GLN A C 1
ATOM 711 O O . GLN A 1 87 ? 11.947 11.031 -16.863 1.00 95.62 87 GLN A O 1
ATOM 716 N N . PRO A 1 88 ? 12.073 12.665 -15.317 1.00 93.81 88 PRO A N 1
ATOM 717 C CA . PRO A 1 88 ? 10.908 12.206 -14.554 1.00 93.81 88 PRO A CA 1
ATOM 718 C C . PRO A 1 88 ? 9.634 12.050 -15.400 1.00 93.81 88 PRO A C 1
ATOM 720 O O . PRO A 1 88 ? 8.903 11.073 -15.241 1.00 93.81 88 PRO A O 1
ATOM 723 N N . GLU A 1 89 ? 9.399 12.959 -16.345 1.00 93.38 89 GLU A N 1
ATOM 724 C CA . GLU A 1 89 ? 8.246 12.952 -17.250 1.00 93.38 89 GLU A CA 1
ATOM 725 C C . GLU A 1 89 ? 8.301 11.752 -18.205 1.00 93.38 89 GLU A C 1
ATOM 727 O O . GLU A 1 89 ? 7.308 11.043 -18.383 1.00 93.38 89 GLU A O 1
ATOM 732 N N . ALA A 1 90 ? 9.488 11.459 -18.748 1.00 95.81 90 ALA A N 1
ATOM 733 C CA . ALA A 1 90 ? 9.716 10.293 -19.594 1.00 95.81 90 ALA A CA 1
ATOM 734 C C . ALA A 1 90 ? 9.481 8.983 -18.827 1.00 95.81 90 ALA A C 1
ATOM 736 O O . ALA A 1 90 ? 8.811 8.081 -19.339 1.00 95.81 90 ALA A O 1
ATOM 737 N N . ARG A 1 91 ? 9.979 8.891 -17.579 1.00 95.50 91 ARG A N 1
ATOM 738 C CA . ARG A 1 91 ? 9.704 7.748 -16.689 1.00 95.50 91 ARG A CA 1
ATOM 739 C C . ARG A 1 91 ? 8.210 7.591 -16.466 1.00 95.50 91 ARG A C 1
ATOM 741 O O . ARG A 1 91 ? 7.698 6.501 -16.676 1.00 95.50 91 ARG A O 1
ATOM 748 N N . SER A 1 92 ? 7.503 8.672 -16.134 1.00 92.06 92 SER A N 1
ATOM 749 C CA . SER A 1 92 ? 6.051 8.645 -15.935 1.00 92.06 92 SER A CA 1
ATOM 750 C C . SER A 1 92 ? 5.324 8.065 -17.153 1.00 92.06 92 SER A C 1
ATOM 752 O O . SER A 1 92 ? 4.522 7.146 -17.013 1.00 92.06 92 SER A O 1
ATOM 754 N N . VAL A 1 93 ? 5.646 8.508 -18.371 1.00 93.75 93 VAL A N 1
ATOM 755 C CA . VAL A 1 93 ? 5.001 7.991 -19.592 1.00 93.75 93 VAL A CA 1
ATOM 756 C C . VAL A 1 93 ? 5.298 6.506 -19.823 1.00 93.75 93 VAL A C 1
ATOM 758 O O . VAL A 1 93 ? 4.376 5.726 -20.074 1.00 93.75 93 VAL A O 1
ATOM 761 N N . ILE A 1 94 ? 6.569 6.103 -19.750 1.00 96.19 94 ILE A N 1
ATOM 762 C CA . ILE A 1 94 ? 6.987 4.731 -20.068 1.00 96.19 94 ILE A CA 1
ATOM 763 C C . ILE A 1 94 ? 6.519 3.768 -18.971 1.00 96.19 94 ILE A C 1
ATOM 765 O O . ILE A 1 94 ? 5.896 2.744 -19.256 1.00 96.19 94 ILE A O 1
ATOM 769 N N . TYR A 1 95 ? 6.783 4.094 -17.709 1.00 94.69 95 TYR A N 1
ATOM 770 C CA . TYR A 1 95 ? 6.594 3.181 -16.585 1.00 94.69 95 TYR A CA 1
ATOM 771 C C . TYR A 1 95 ? 5.118 3.023 -16.221 1.00 94.69 95 TYR A C 1
ATOM 773 O O . TYR A 1 95 ? 4.708 1.912 -15.889 1.00 94.69 95 TYR A O 1
ATOM 781 N N . ASN A 1 96 ? 4.285 4.056 -16.409 1.00 89.88 96 ASN A N 1
ATOM 782 C CA . ASN A 1 96 ? 2.832 3.916 -16.264 1.00 89.88 96 ASN A CA 1
ATOM 783 C C . ASN A 1 96 ? 2.223 2.971 -17.308 1.00 89.88 96 ASN A C 1
ATOM 785 O O . ASN A 1 96 ? 1.183 2.366 -17.051 1.00 89.88 96 ASN A O 1
ATOM 789 N N . LEU A 1 97 ? 2.831 2.839 -18.494 1.00 92.69 97 LEU A N 1
ATOM 790 C CA . LEU A 1 97 ? 2.408 1.835 -19.469 1.00 92.69 97 LEU A CA 1
ATOM 791 C C . LEU A 1 97 ? 2.866 0.436 -19.046 1.00 92.69 97 LEU A C 1
ATOM 793 O O . LEU A 1 97 ? 2.059 -0.493 -19.057 1.00 92.69 97 LEU A O 1
ATOM 797 N N . LEU A 1 98 ? 4.133 0.290 -18.649 1.00 94.94 98 LEU A N 1
ATOM 798 C CA . LEU A 1 98 ? 4.694 -0.994 -18.215 1.00 94.94 98 LEU A CA 1
ATOM 799 C C . LEU A 1 98 ? 3.962 -1.557 -16.992 1.00 94.94 98 LEU A C 1
ATOM 801 O O . LEU A 1 98 ? 3.646 -2.746 -16.967 1.00 94.94 98 LEU A O 1
ATOM 805 N N . GLY A 1 99 ? 3.629 -0.701 -16.023 1.00 90.06 99 GLY A N 1
ATOM 806 C CA . GLY A 1 99 ? 2.929 -1.061 -14.789 1.00 90.06 99 GLY A CA 1
ATOM 807 C C . GLY A 1 99 ? 1.495 -1.565 -14.979 1.00 90.06 99 GLY A C 1
ATOM 808 O O . GLY A 1 99 ? 0.898 -2.051 -14.026 1.00 90.06 99 GLY A O 1
ATOM 809 N N . ARG A 1 100 ? 0.937 -1.523 -16.198 1.00 88.19 100 ARG A N 1
ATOM 810 C CA . ARG A 1 100 ? -0.366 -2.144 -16.513 1.00 88.19 100 ARG A CA 1
ATOM 811 C C . ARG A 1 100 ? -0.294 -3.663 -16.644 1.00 88.19 100 ARG A C 1
ATOM 813 O O . ARG A 1 100 ? -1.334 -4.315 -16.689 1.00 88.19 100 ARG A O 1
ATOM 820 N N . PHE A 1 101 ? 0.913 -4.218 -16.734 1.00 89.31 101 PHE A N 1
ATOM 821 C CA . PHE A 1 101 ? 1.143 -5.628 -17.019 1.00 89.31 101 PHE A CA 1
ATOM 822 C C . PHE A 1 101 ? 1.940 -6.277 -15.877 1.00 89.31 101 PHE A C 1
ATOM 824 O O . PHE A 1 101 ? 3.080 -5.867 -15.639 1.00 89.31 101 PHE A O 1
ATOM 831 N N . PRO A 1 102 ? 1.389 -7.293 -15.180 1.00 88.88 102 PRO A N 1
ATOM 832 C CA . PRO A 1 102 ? 2.067 -7.986 -14.077 1.00 88.88 102 PRO A CA 1
ATOM 833 C C . PRO A 1 102 ? 3.426 -8.598 -14.438 1.00 88.88 102 PRO A C 1
ATOM 835 O O . PRO A 1 102 ? 4.267 -8.802 -13.564 1.00 88.88 102 PRO A O 1
ATOM 838 N N . GLU A 1 103 ? 3.653 -8.887 -15.720 1.00 91.69 103 GLU A N 1
ATOM 839 C CA . GLU A 1 103 ? 4.927 -9.377 -16.245 1.00 91.69 103 GLU A CA 1
ATOM 840 C C . GLU A 1 103 ? 6.071 -8.375 -16.027 1.00 91.69 103 GLU A C 1
ATOM 842 O O . GLU A 1 103 ? 7.205 -8.781 -15.783 1.00 91.69 103 GLU A O 1
ATOM 847 N N . ASN A 1 104 ? 5.781 -7.070 -16.022 1.00 92.50 104 ASN A N 1
ATOM 848 C CA . ASN A 1 104 ? 6.746 -6.028 -15.675 1.00 92.50 104 ASN A CA 1
ATOM 849 C C . ASN A 1 104 ? 6.796 -5.829 -14.153 1.00 92.50 104 ASN A C 1
ATOM 851 O O . ASN A 1 104 ? 6.463 -4.753 -13.658 1.00 92.50 104 ASN A O 1
ATOM 855 N N . ARG A 1 105 ? 7.207 -6.854 -13.396 1.00 88.12 105 ARG A N 1
ATOM 856 C CA . ARG A 1 105 ? 7.107 -6.902 -11.919 1.00 88.12 105 ARG A CA 1
ATOM 857 C C . ARG A 1 105 ? 7.554 -5.625 -11.205 1.00 88.12 105 ARG A C 1
ATOM 859 O O . ARG A 1 105 ? 6.815 -5.109 -10.371 1.00 88.12 105 ARG A O 1
ATOM 866 N N . ALA A 1 106 ? 8.725 -5.096 -11.565 1.00 89.00 106 ALA A N 1
ATOM 867 C CA . ALA A 1 106 ? 9.277 -3.884 -10.960 1.00 89.00 106 ALA A CA 1
ATOM 868 C C . ALA A 1 106 ? 8.368 -2.655 -11.139 1.00 89.00 106 ALA A C 1
ATOM 870 O O . ALA A 1 106 ? 8.305 -1.818 -10.245 1.00 8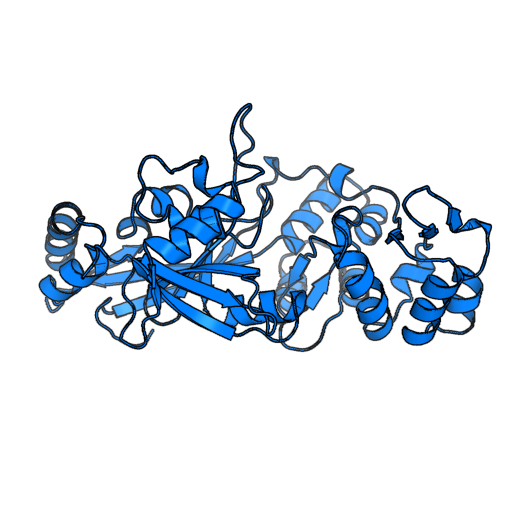9.00 106 ALA A O 1
ATOM 871 N N . HIS A 1 107 ? 7.646 -2.569 -12.262 1.00 90.69 107 HIS A N 1
ATOM 872 C CA . HIS A 1 107 ? 6.726 -1.478 -12.607 1.00 90.69 107 HIS A CA 1
ATOM 873 C C . HIS A 1 107 ? 5.298 -1.735 -12.115 1.00 90.69 107 HIS A C 1
ATOM 875 O O . HIS A 1 107 ? 4.593 -0.804 -11.745 1.00 90.69 107 HIS A O 1
ATOM 881 N N . TYR A 1 108 ? 4.871 -2.999 -12.094 1.00 84.75 108 TYR A N 1
ATOM 882 C CA . TYR A 1 108 ? 3.563 -3.406 -11.581 1.00 84.75 108 TYR A CA 1
ATOM 883 C C . TYR A 1 108 ? 3.478 -3.267 -10.053 1.00 84.75 108 TYR A C 1
ATOM 885 O O . TYR A 1 108 ? 2.427 -2.954 -9.502 1.00 84.75 108 TYR A O 1
ATOM 893 N N . SER A 1 109 ? 4.587 -3.498 -9.345 1.00 81.56 109 SER A N 1
ATOM 894 C CA . SER A 1 109 ? 4.687 -3.411 -7.883 1.00 81.56 109 SER A CA 1
ATOM 895 C C . SER A 1 109 ? 5.715 -2.365 -7.451 1.00 81.56 109 SER A C 1
ATOM 897 O O . SER A 1 109 ? 6.692 -2.674 -6.770 1.00 81.56 109 SER A O 1
ATOM 899 N N . SER A 1 110 ? 5.479 -1.116 -7.858 1.00 86.81 110 SER A N 1
ATOM 900 C CA . SER A 1 110 ? 6.340 0.033 -7.567 1.00 86.81 110 SER A CA 1
ATOM 901 C C . SER A 1 110 ? 6.559 0.275 -6.072 1.00 86.81 110 SER A C 1
ATOM 903 O O . SER A 1 110 ? 5.648 0.127 -5.250 1.00 86.81 110 SER A O 1
ATOM 905 N N . PHE A 1 111 ? 7.748 0.765 -5.716 1.00 88.56 111 PHE A N 1
ATOM 906 C CA . PHE A 1 111 ? 7.964 1.364 -4.404 1.00 88.56 111 PHE A CA 1
ATOM 907 C C . PHE A 1 111 ? 7.348 2.762 -4.386 1.00 88.56 111 PHE A C 1
ATOM 909 O O . PHE A 1 111 ? 7.664 3.599 -5.229 1.00 88.56 111 PHE A O 1
ATOM 916 N N . LEU A 1 112 ? 6.471 3.006 -3.413 1.00 86.19 112 LEU A N 1
ATOM 917 C CA . LEU A 1 112 ? 5.844 4.304 -3.191 1.00 86.19 112 LEU A CA 1
ATOM 918 C C . LEU A 1 112 ? 6.478 4.972 -1.976 1.00 86.19 112 LEU A C 1
ATOM 920 O O . LEU A 1 112 ? 6.591 4.361 -0.910 1.00 86.19 112 LEU A O 1
ATOM 924 N N . LEU A 1 113 ? 6.883 6.221 -2.157 1.00 85.50 113 LEU A N 1
ATOM 925 C CA . LEU A 1 113 ? 7.662 7.007 -1.212 1.00 85.50 113 LEU A CA 1
ATOM 926 C C . LEU A 1 113 ? 6.981 8.358 -0.996 1.00 85.50 113 LEU A C 1
ATOM 928 O O . LEU A 1 113 ? 6.346 8.899 -1.897 1.00 85.50 113 LEU A O 1
ATOM 932 N N . ARG A 1 114 ? 7.139 8.938 0.188 1.00 79.50 114 ARG A N 1
ATOM 933 C CA . ARG A 1 114 ? 6.773 10.335 0.456 1.00 79.50 114 ARG A CA 1
ATOM 934 C C . ARG A 1 114 ? 7.988 11.234 0.373 1.00 79.50 114 ARG A C 1
ATOM 936 O O . ARG A 1 114 ? 9.099 10.802 0.669 1.00 79.50 114 ARG A O 1
ATOM 943 N N . GLN A 1 115 ? 7.753 12.512 0.100 1.00 77.44 115 GLN A N 1
ATOM 944 C CA . GLN A 1 115 ? 8.818 13.511 0.060 1.00 77.44 115 GLN A CA 1
ATOM 945 C C . GLN A 1 115 ? 9.652 13.535 1.351 1.00 77.44 115 GLN A C 1
ATOM 947 O O . GLN A 1 115 ? 10.875 13.489 1.290 1.00 77.44 115 GLN A O 1
ATOM 952 N N . ASN A 1 116 ? 9.004 13.503 2.520 1.00 73.56 116 ASN A N 1
ATOM 953 C CA . ASN A 1 116 ? 9.703 13.501 3.808 1.00 73.56 116 ASN A CA 1
ATOM 954 C C . ASN A 1 116 ? 10.519 12.21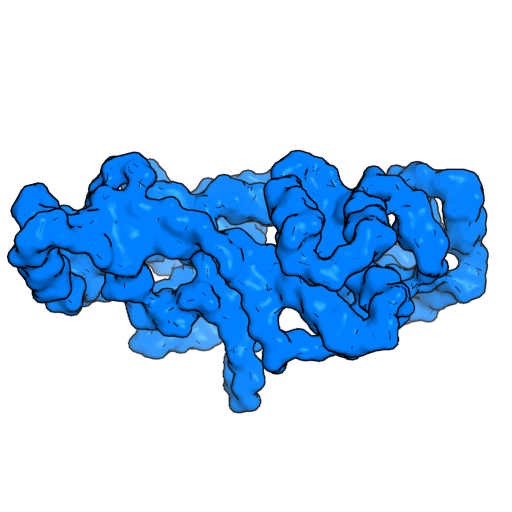8 4.048 1.00 73.56 116 ASN A C 1
ATOM 956 O O . ASN A 1 116 ? 11.535 12.267 4.733 1.00 73.56 116 ASN A O 1
ATOM 960 N N . GLN A 1 117 ? 10.114 11.081 3.465 1.00 75.31 117 GLN A N 1
ATOM 961 C CA . GLN A 1 117 ? 10.906 9.855 3.560 1.00 75.31 117 GLN A CA 1
ATOM 962 C C . GLN A 1 117 ? 12.243 10.024 2.842 1.00 75.31 117 GLN A C 1
ATOM 964 O O . GLN A 1 117 ? 13.235 9.526 3.352 1.00 75.31 117 GLN A O 1
ATOM 969 N N . ILE A 1 118 ? 12.294 10.755 1.719 1.00 76.06 118 ILE A N 1
ATOM 970 C CA . ILE A 1 118 ? 13.545 11.042 0.997 1.00 76.06 118 ILE A CA 1
ATOM 971 C C . ILE A 1 118 ? 14.536 11.815 1.874 1.00 76.06 118 ILE A C 1
ATOM 973 O O . ILE A 1 118 ? 15.737 11.543 1.828 1.00 76.06 118 ILE A O 1
ATOM 977 N N . ASP A 1 119 ? 14.043 12.754 2.681 1.00 70.31 119 ASP A N 1
ATOM 978 C CA . ASP A 1 119 ? 14.880 13.538 3.591 1.00 70.31 119 ASP A CA 1
ATOM 979 C C . ASP A 1 119 ? 15.459 12.664 4.714 1.00 70.31 119 ASP A C 1
ATOM 981 O O . ASP A 1 119 ? 16.646 12.773 5.034 1.00 70.31 119 ASP A O 1
ATOM 985 N N . GLU A 1 120 ? 14.660 11.731 5.242 1.00 67.25 120 GLU A N 1
ATOM 986 C CA . GLU A 1 120 ? 15.079 10.741 6.246 1.00 67.25 120 GLU A CA 1
ATOM 987 C C . GLU A 1 120 ? 16.174 9.789 5.711 1.00 67.25 120 GLU A C 1
ATOM 989 O O . GLU A 1 120 ? 17.069 9.391 6.464 1.00 67.25 120 GLU A O 1
ATOM 994 N N . LEU A 1 121 ? 16.188 9.483 4.401 1.00 68.75 121 LEU A N 1
ATOM 995 C CA . LEU A 1 121 ? 17.233 8.646 3.777 1.00 68.75 121 LEU A CA 1
ATOM 996 C C . LEU A 1 121 ? 18.635 9.240 3.923 1.00 68.75 121 LEU A C 1
ATOM 998 O O . LEU A 1 121 ? 19.608 8.493 4.033 1.00 68.75 121 LEU A O 1
ATOM 1002 N N . ASN A 1 122 ? 18.760 10.569 3.924 1.00 64.94 122 ASN A N 1
ATOM 1003 C CA . ASN A 1 122 ? 20.061 11.225 4.060 1.00 64.94 122 ASN A CA 1
ATOM 1004 C C . ASN A 1 122 ? 20.673 11.007 5.456 1.00 64.94 122 ASN A C 1
ATOM 1006 O O . ASN A 1 122 ? 21.887 11.096 5.605 1.00 64.94 122 ASN A O 1
ATOM 1010 N N . ILE A 1 123 ? 19.841 10.750 6.471 1.00 63.09 123 ILE A N 1
ATOM 1011 C CA . ILE A 1 123 ? 20.248 10.736 7.882 1.00 63.09 123 ILE A CA 1
ATOM 1012 C C . ILE A 1 123 ? 20.510 9.304 8.369 1.00 63.09 123 ILE A C 1
ATOM 1014 O O . ILE A 1 123 ? 21.452 9.073 9.122 1.00 63.09 123 ILE A O 1
ATOM 1018 N N . GLU A 1 124 ? 19.705 8.333 7.928 1.00 64.00 124 GLU A N 1
ATOM 1019 C CA . GLU A 1 124 ? 19.675 6.990 8.531 1.00 64.00 124 GLU A CA 1
ATOM 1020 C C . GLU A 1 124 ? 20.165 5.849 7.625 1.00 64.00 124 GLU A C 1
ATOM 1022 O O . GLU A 1 124 ? 20.230 4.702 8.067 1.00 64.00 124 GLU A O 1
ATOM 1027 N N . SER A 1 125 ? 20.482 6.110 6.352 1.00 67.94 125 SER A N 1
ATOM 1028 C CA . SER A 1 125 ? 20.649 5.028 5.366 1.00 67.94 125 SER A CA 1
ATOM 1029 C C . SER A 1 125 ? 21.980 4.275 5.432 1.00 67.94 125 SER A C 1
ATOM 1031 O O . SER A 1 125 ? 22.045 3.120 5.012 1.00 67.94 125 SER A O 1
ATOM 1033 N N . GLY A 1 126 ? 23.060 4.909 5.904 1.00 74.88 126 GLY A N 1
ATOM 1034 C CA . GLY A 1 126 ? 24.412 4.341 5.801 1.00 74.88 126 GLY A CA 1
ATOM 1035 C C . GLY A 1 126 ? 24.879 4.097 4.352 1.00 74.88 126 GLY A C 1
ATOM 1036 O O . GLY A 1 126 ? 25.790 3.286 4.128 1.00 74.88 126 GLY A O 1
ATOM 1037 N N . LEU A 1 127 ? 24.236 4.757 3.380 1.00 80.69 127 LEU A N 1
ATOM 1038 C CA . LEU A 1 127 ? 24.581 4.759 1.956 1.00 80.69 127 LEU A CA 1
ATOM 1039 C C . LEU A 1 127 ? 25.484 5.954 1.628 1.00 80.69 127 LEU A C 1
ATOM 1041 O O . LEU A 1 127 ? 25.446 6.972 2.317 1.00 80.69 127 LEU A O 1
ATOM 1045 N N . SER A 1 128 ? 26.300 5.835 0.576 1.00 86.31 128 SER A N 1
ATOM 1046 C CA . SER A 1 128 ? 27.124 6.955 0.111 1.00 86.31 128 SER A CA 1
ATOM 1047 C C . SER A 1 128 ? 26.264 8.051 -0.527 1.00 86.31 128 SER A C 1
ATOM 1049 O O . SER A 1 128 ? 25.185 7.785 -1.067 1.00 86.31 128 SER A O 1
ATOM 1051 N N . GLU A 1 129 ? 26.768 9.287 -0.516 1.00 87.44 129 GLU A N 1
ATOM 1052 C CA . GLU A 1 129 ? 26.113 10.428 -1.171 1.00 87.44 129 GLU A CA 1
ATOM 1053 C C . GLU A 1 129 ? 25.855 10.167 -2.663 1.00 87.44 129 GLU A C 1
ATOM 1055 O O . GLU A 1 129 ? 24.826 10.573 -3.197 1.00 87.44 129 GLU A O 1
ATOM 1060 N N . GLU A 1 130 ? 26.749 9.428 -3.322 1.00 90.25 130 GLU A N 1
ATOM 1061 C CA . GLU A 1 130 ? 26.645 9.038 -4.732 1.00 90.25 130 GLU A CA 1
ATOM 1062 C C . GLU A 1 130 ? 25.427 8.140 -4.993 1.00 90.25 130 GLU A C 1
ATOM 1064 O O . GLU A 1 130 ? 24.672 8.382 -5.937 1.00 90.25 130 GLU A O 1
ATOM 1069 N N . ILE A 1 131 ? 25.188 7.142 -4.133 1.00 90.56 131 ILE A N 1
ATOM 1070 C CA . ILE A 1 131 ? 24.029 6.244 -4.242 1.00 90.56 131 ILE A CA 1
ATOM 1071 C C . ILE A 1 131 ? 22.734 6.995 -3.950 1.00 90.56 131 ILE A C 1
ATOM 1073 O O . ILE A 1 131 ? 21.742 6.809 -4.651 1.00 90.56 131 ILE A O 1
ATOM 1077 N N . ILE A 1 132 ? 22.739 7.882 -2.954 1.00 88.81 132 ILE A N 1
ATOM 1078 C CA . ILE A 1 132 ? 21.576 8.718 -2.640 1.00 88.81 132 ILE A CA 1
ATOM 1079 C C . ILE A 1 132 ? 21.263 9.661 -3.810 1.00 88.81 132 ILE A C 1
ATOM 1081 O O . ILE A 1 132 ? 20.097 9.834 -4.170 1.00 88.81 132 ILE A O 1
ATOM 1085 N N . ALA A 1 133 ? 22.284 10.255 -4.431 1.00 90.75 133 ALA A N 1
ATOM 1086 C CA . ALA A 1 133 ? 22.118 11.102 -5.605 1.00 90.75 133 ALA A CA 1
ATOM 1087 C C . ALA A 1 133 ? 21.579 10.309 -6.805 1.00 90.75 133 ALA A C 1
ATOM 1089 O O . ALA A 1 133 ? 20.689 10.795 -7.502 1.00 90.75 133 ALA A O 1
ATOM 1090 N N . LEU A 1 134 ? 22.070 9.085 -7.027 1.00 93.62 134 LEU A N 1
ATOM 1091 C CA . LEU A 1 134 ? 21.540 8.185 -8.052 1.00 93.62 134 LEU A CA 1
ATOM 1092 C C . LEU A 1 134 ? 20.074 7.833 -7.776 1.00 93.62 134 LEU A C 1
ATOM 1094 O O . LEU A 1 134 ? 19.237 7.969 -8.661 1.00 93.62 134 LEU A O 1
ATOM 1098 N N . PHE A 1 135 ? 19.737 7.468 -6.542 1.00 92.25 135 PHE A N 1
ATOM 1099 C CA . PHE A 1 135 ? 18.363 7.185 -6.136 1.00 92.25 135 PHE A CA 1
ATOM 1100 C C . PHE A 1 135 ? 17.421 8.360 -6.396 1.00 92.25 135 PHE A C 1
ATOM 1102 O O . PHE A 1 135 ? 16.385 8.188 -7.034 1.00 92.25 135 PHE A O 1
ATOM 1109 N N . LYS A 1 136 ? 17.820 9.573 -6.004 1.00 90.88 136 LYS A N 1
ATOM 1110 C CA . LYS A 1 136 ? 17.046 10.798 -6.258 1.00 90.88 136 LYS A CA 1
ATOM 1111 C C . LYS A 1 136 ? 16.863 11.114 -7.745 1.00 90.88 136 LYS A C 1
ATOM 1113 O O . LYS A 1 136 ? 15.910 11.801 -8.088 1.00 90.88 136 LYS A O 1
ATOM 1118 N N . LYS A 1 137 ? 17.743 10.632 -8.627 1.00 93.50 137 LYS A N 1
ATOM 1119 C CA . LYS A 1 137 ? 17.563 10.760 -10.083 1.00 93.50 137 LYS A CA 1
ATOM 1120 C C . LYS A 1 137 ? 16.558 9.762 -10.657 1.00 93.50 137 LYS A C 1
ATOM 1122 O O . LYS A 1 137 ? 16.010 10.026 -11.719 1.00 93.50 137 LYS A O 1
ATOM 1127 N N . LEU A 1 138 ? 16.354 8.622 -9.995 1.00 94.94 138 LEU A N 1
ATOM 1128 C CA . LEU A 1 138 ? 15.508 7.526 -10.481 1.00 94.94 138 LEU A CA 1
ATOM 1129 C C . LEU A 1 138 ? 14.064 7.595 -9.961 1.00 94.94 138 LEU A C 1
ATOM 1131 O O . LEU A 1 138 ? 13.181 6.939 -10.507 1.00 94.94 138 LEU A O 1
ATOM 1135 N N . ILE A 1 139 ? 13.807 8.391 -8.923 1.00 92.94 139 ILE A N 1
ATOM 1136 C CA . ILE A 1 139 ? 12.446 8.675 -8.454 1.00 92.94 139 ILE A CA 1
ATOM 1137 C C . ILE A 1 139 ? 11.716 9.628 -9.412 1.00 92.94 139 ILE A C 1
ATOM 1139 O O . ILE A 1 139 ? 12.311 10.541 -9.984 1.00 92.94 139 ILE A O 1
ATOM 1143 N N . TYR A 1 140 ? 10.412 9.428 -9.574 1.00 91.75 140 TYR A N 1
ATOM 1144 C CA . TYR A 1 140 ? 9.529 10.284 -10.376 1.00 91.75 140 TYR A CA 1
ATOM 1145 C C . TYR A 1 140 ? 8.123 10.326 -9.761 1.00 91.75 140 TYR A C 1
ATOM 1147 O O . TYR A 1 140 ? 7.835 9.583 -8.828 1.00 91.75 140 TYR A O 1
ATOM 1155 N N . GLY A 1 141 ? 7.239 11.186 -10.265 1.00 80.88 141 GLY A N 1
ATOM 1156 C CA . GLY A 1 141 ? 5.851 11.289 -9.802 1.00 80.88 141 GLY A CA 1
ATOM 1157 C C . GLY A 1 141 ? 5.372 12.734 -9.684 1.00 80.88 141 GLY A C 1
ATOM 1158 O O . GLY A 1 141 ? 6.177 13.662 -9.658 1.00 80.88 141 GLY A O 1
ATOM 1159 N N . GLU A 1 142 ? 4.051 12.909 -9.615 1.00 57.44 142 GLU A N 1
ATOM 1160 C CA . GLU A 1 142 ? 3.390 14.203 -9.417 1.00 57.44 142 GLU A CA 1
ATOM 1161 C C . GLU A 1 142 ? 2.610 14.206 -8.091 1.00 57.44 142 GLU A C 1
ATOM 1163 O O . GLU A 1 142 ? 1.827 13.294 -7.813 1.00 57.44 142 GLU A O 1
ATOM 1168 N N . GLY A 1 143 ? 2.797 15.250 -7.277 1.00 65.56 143 GLY A N 1
ATOM 1169 C CA . GLY A 1 143 ? 2.127 15.425 -5.983 1.00 65.56 143 GLY A CA 1
ATOM 1170 C C . GLY A 1 143 ? 2.932 14.903 -4.787 1.00 65.56 143 GLY A C 1
ATOM 1171 O O . GLY A 1 143 ? 4.157 14.929 -4.790 1.00 65.56 143 GLY A O 1
ATOM 1172 N N . ASP A 1 144 ? 2.235 14.449 -3.741 1.00 71.06 144 ASP A N 1
ATOM 1173 C CA . ASP A 1 144 ? 2.847 14.075 -2.450 1.00 71.06 144 ASP A CA 1
ATOM 1174 C C . ASP A 1 144 ? 3.467 12.663 -2.425 1.00 71.06 144 ASP A C 1
ATOM 1176 O O . ASP A 1 144 ? 4.052 12.253 -1.414 1.00 71.06 144 ASP A O 1
ATOM 1180 N N . LEU A 1 145 ? 3.313 11.899 -3.512 1.00 79.81 145 LEU A N 1
ATOM 1181 C CA . LEU A 1 145 ? 3.836 10.542 -3.651 1.00 79.81 145 LEU A CA 1
ATOM 1182 C C . LEU A 1 145 ? 4.825 10.454 -4.807 1.00 79.81 145 LEU A C 1
ATOM 1184 O O . LEU A 1 145 ? 4.528 10.808 -5.945 1.00 79.81 145 LEU A O 1
ATOM 1188 N N . LEU A 1 146 ? 5.986 9.912 -4.476 1.00 88.00 146 LEU A N 1
ATOM 1189 C CA . LEU A 1 146 ? 7.070 9.587 -5.379 1.00 88.00 146 LEU A CA 1
ATOM 1190 C C . LEU A 1 146 ? 7.062 8.082 -5.647 1.00 88.00 146 LEU A C 1
ATOM 1192 O O . LEU A 1 146 ? 6.726 7.274 -4.778 1.00 88.00 146 LEU A O 1
ATOM 1196 N N . VAL A 1 147 ? 7.467 7.712 -6.850 1.00 89.69 147 VAL A N 1
ATOM 1197 C CA . VAL A 1 147 ? 7.491 6.348 -7.361 1.00 89.69 147 VAL A CA 1
ATOM 1198 C C . VAL A 1 147 ? 8.931 5.964 -7.674 1.00 89.69 147 VAL A C 1
ATOM 1200 O O . VAL A 1 147 ? 9.698 6.760 -8.218 1.00 89.69 147 VAL A O 1
ATOM 1203 N N . PHE A 1 148 ? 9.298 4.734 -7.326 1.00 93.12 148 PHE A N 1
ATOM 1204 C CA . PHE A 1 148 ? 10.597 4.150 -7.628 1.00 93.12 148 PHE A CA 1
ATOM 1205 C C . PHE A 1 148 ? 10.444 2.717 -8.149 1.00 93.12 148 PHE A C 1
ATOM 1207 O O . PHE A 1 148 ? 9.820 1.874 -7.498 1.00 93.12 148 PHE A O 1
ATOM 1214 N N . ASN A 1 149 ? 11.039 2.441 -9.312 1.00 93.44 149 ASN A N 1
ATOM 1215 C CA . ASN A 1 149 ? 10.973 1.138 -9.991 1.00 93.44 149 ASN A CA 1
ATOM 1216 C C . ASN A 1 149 ? 12.354 0.544 -10.300 1.00 93.44 149 ASN A C 1
ATOM 1218 O O . ASN A 1 149 ? 12.486 -0.667 -10.455 1.00 93.44 149 ASN A O 1
ATOM 1222 N N . ASP A 1 150 ? 13.394 1.374 -10.348 1.00 94.69 150 ASP A N 1
ATOM 1223 C CA . ASP A 1 150 ? 14.719 1.015 -10.861 1.00 94.69 150 ASP A CA 1
ATOM 1224 C C . ASP A 1 150 ? 15.639 0.423 -9.775 1.00 94.69 150 ASP A C 1
ATOM 1226 O O . ASP A 1 150 ? 16.809 0.796 -9.653 1.00 94.69 150 ASP A O 1
ATOM 1230 N N . ALA A 1 151 ? 15.114 -0.489 -8.946 1.00 94.19 151 ALA A N 1
ATOM 1231 C CA . ALA A 1 151 ? 15.881 -1.109 -7.862 1.00 94.19 151 ALA A CA 1
ATOM 1232 C C . ALA A 1 151 ? 17.139 -1.811 -8.395 1.00 94.19 151 ALA A C 1
ATOM 1234 O O . ALA A 1 151 ? 18.232 -1.543 -7.901 1.00 94.19 151 ALA A O 1
ATOM 1235 N N . SER A 1 152 ? 17.010 -2.622 -9.449 1.00 93.88 152 SER A N 1
ATOM 1236 C CA . SER A 1 152 ? 18.123 -3.347 -10.082 1.00 93.88 152 SER A CA 1
ATOM 1237 C C . SER A 1 152 ? 19.270 -2.427 -10.515 1.00 93.88 152 SER A C 1
ATOM 1239 O O . SER A 1 152 ? 20.438 -2.757 -10.302 1.00 93.88 152 SER A O 1
ATOM 1241 N N . THR A 1 153 ? 18.948 -1.242 -11.044 1.00 94.81 153 THR A N 1
ATOM 1242 C CA . THR A 1 153 ? 19.918 -0.216 -11.449 1.00 94.81 153 THR A CA 1
ATOM 1243 C C . THR A 1 153 ? 20.808 0.185 -10.279 1.00 94.81 153 THR A C 1
ATOM 1245 O O . THR A 1 153 ? 22.025 0.206 -10.427 1.00 94.81 153 THR A O 1
ATOM 1248 N N . ILE A 1 154 ? 20.244 0.428 -9.094 1.00 94.56 154 ILE A N 1
ATOM 1249 C CA . ILE A 1 154 ? 21.041 0.755 -7.901 1.00 94.56 154 ILE A CA 1
ATOM 1250 C C . ILE A 1 154 ? 21.728 -0.481 -7.334 1.00 94.56 154 ILE A C 1
ATOM 1252 O O . ILE A 1 154 ? 22.900 -0.417 -6.985 1.00 94.56 154 ILE A O 1
ATOM 1256 N N . LEU A 1 155 ? 21.037 -1.617 -7.253 1.00 94.75 155 LEU A N 1
ATOM 1257 C CA . LEU A 1 155 ? 21.621 -2.830 -6.680 1.00 94.75 155 LEU A CA 1
ATOM 1258 C C . LEU A 1 155 ? 22.885 -3.267 -7.426 1.00 94.75 155 LEU A C 1
ATOM 1260 O O . LEU A 1 155 ? 23.831 -3.719 -6.787 1.00 94.75 155 LEU A O 1
ATOM 1264 N N . SER A 1 156 ? 22.935 -3.073 -8.746 1.00 93.06 156 SER A N 1
ATOM 1265 C CA . SER A 1 156 ? 24.106 -3.376 -9.576 1.00 93.06 156 SER A CA 1
ATOM 1266 C C . SER A 1 156 ? 25.349 -2.523 -9.283 1.00 93.06 156 SER A C 1
ATOM 1268 O O . SER A 1 156 ? 26.453 -2.931 -9.636 1.00 93.06 156 SER A O 1
ATOM 1270 N N . THR A 1 157 ? 25.195 -1.360 -8.638 1.00 92.81 157 THR A N 1
ATOM 1271 C CA . THR A 1 157 ? 26.314 -0.464 -8.289 1.00 92.81 157 THR A CA 1
ATOM 1272 C C . THR A 1 157 ? 26.803 -0.657 -6.856 1.00 92.81 157 THR A C 1
ATOM 1274 O O . THR A 1 157 ? 27.857 -0.138 -6.486 1.00 92.81 157 THR A O 1
ATOM 1277 N N . LEU A 1 158 ? 26.055 -1.405 -6.041 1.00 93.06 158 LEU A N 1
ATOM 1278 C CA . LEU A 1 158 ? 26.413 -1.690 -4.658 1.00 93.06 158 LEU A CA 1
ATOM 1279 C C . LEU A 1 158 ? 27.454 -2.821 -4.583 1.00 93.06 158 LEU A C 1
ATOM 1281 O O . LEU A 1 158 ? 27.395 -3.769 -5.365 1.00 93.06 158 LEU A O 1
ATOM 1285 N N . PRO A 1 159 ? 28.408 -2.743 -3.636 1.00 90.50 159 PRO A N 1
ATOM 1286 C CA . PRO A 1 159 ? 29.586 -3.613 -3.623 1.00 90.50 159 PRO A CA 1
ATOM 1287 C C . PRO A 1 159 ? 29.300 -5.049 -3.168 1.00 90.50 159 PRO A C 1
ATOM 1289 O O . PRO A 1 159 ? 30.059 -5.957 -3.504 1.00 90.50 159 PRO A O 1
ATOM 1292 N N . ASP A 1 160 ? 28.247 -5.252 -2.374 1.00 91.31 160 ASP A N 1
ATOM 1293 C CA . ASP A 1 160 ? 27.934 -6.528 -1.738 1.00 91.31 160 ASP A CA 1
ATOM 1294 C C . ASP A 1 160 ? 26.436 -6.673 -1.416 1.00 91.31 160 ASP A C 1
ATOM 1296 O O . ASP A 1 160 ? 25.665 -5.706 -1.404 1.00 91.31 160 ASP A O 1
ATOM 1300 N N . GLU A 1 161 ? 26.033 -7.912 -1.127 1.00 92.00 161 GLU A N 1
ATOM 1301 C CA . GLU A 1 161 ? 24.650 -8.282 -0.813 1.00 92.00 161 GLU A CA 1
ATOM 1302 C C . GLU A 1 161 ? 24.131 -7.608 0.467 1.00 92.00 161 GLU A C 1
ATOM 1304 O O . GLU A 1 161 ? 22.952 -7.270 0.572 1.00 92.00 161 GLU A O 1
ATOM 1309 N N . GLN A 1 162 ? 25.008 -7.337 1.438 1.00 90.25 162 GLN A N 1
ATOM 1310 C CA . GLN A 1 162 ? 24.619 -6.671 2.678 1.00 90.25 162 GLN A CA 1
ATOM 1311 C C . GLN A 1 162 ? 24.156 -5.235 2.402 1.00 90.25 162 GLN A C 1
ATOM 1313 O O . GLN A 1 162 ? 23.130 -4.801 2.933 1.00 90.25 162 GLN A O 1
ATOM 1318 N N . LYS A 1 163 ? 24.877 -4.499 1.552 1.00 89.94 163 LYS A N 1
ATOM 1319 C CA . LYS A 1 163 ? 24.487 -3.160 1.100 1.00 89.94 163 LYS A CA 1
ATOM 1320 C C . LYS A 1 163 ? 23.232 -3.192 0.237 1.00 89.94 163 LYS A C 1
ATOM 1322 O O . LYS A 1 163 ? 22.371 -2.328 0.405 1.00 89.94 163 LYS A O 1
ATOM 1327 N N . GLN A 1 164 ? 23.085 -4.202 -0.617 1.00 93.12 164 GLN A N 1
ATOM 1328 C CA . GLN A 1 164 ? 21.873 -4.421 -1.413 1.00 93.12 164 GLN A CA 1
ATOM 1329 C C . GLN A 1 164 ? 20.637 -4.627 -0.525 1.00 93.12 164 GLN A C 1
ATOM 1331 O O . GLN A 1 164 ? 19.629 -3.942 -0.702 1.00 93.12 164 GLN A O 1
ATOM 1336 N N . LEU A 1 165 ? 20.730 -5.485 0.495 1.00 91.62 165 LEU A N 1
ATOM 1337 C CA . LEU A 1 165 ? 19.661 -5.696 1.475 1.00 91.62 165 LEU A CA 1
ATOM 1338 C C . LEU A 1 165 ? 19.358 -4.427 2.280 1.00 91.62 165 LEU A C 1
ATOM 1340 O O . LEU A 1 165 ? 18.189 -4.097 2.470 1.00 91.62 165 LEU A O 1
ATOM 1344 N N . GLN A 1 166 ? 20.380 -3.685 2.724 1.00 88.56 166 GLN A N 1
ATOM 1345 C CA . GLN A 1 166 ? 20.186 -2.400 3.412 1.00 88.56 166 GLN A CA 1
ATOM 1346 C C . GLN A 1 166 ? 19.390 -1.415 2.548 1.00 88.56 166 GLN A C 1
ATOM 1348 O O . GLN A 1 166 ? 18.440 -0.804 3.039 1.00 88.56 166 GLN A O 1
ATOM 1353 N N . PHE A 1 167 ? 19.730 -1.305 1.261 1.00 90.38 167 PHE A N 1
ATOM 1354 C CA . PHE A 1 167 ? 19.007 -0.455 0.320 1.00 90.38 167 PHE A CA 1
ATOM 1355 C C . PHE A 1 167 ? 17.558 -0.923 0.109 1.00 90.38 167 PHE A C 1
ATOM 1357 O O . PHE A 1 167 ? 16.641 -0.111 0.214 1.00 90.38 167 PHE A O 1
ATOM 1364 N N . LEU A 1 168 ? 17.326 -2.224 -0.109 1.00 91.50 168 LEU A N 1
ATOM 1365 C CA . LEU A 1 168 ? 15.975 -2.779 -0.278 1.00 91.50 168 LEU A CA 1
ATOM 1366 C C . LEU A 1 168 ? 15.089 -2.540 0.949 1.00 91.50 168 LEU A C 1
ATOM 1368 O O . LEU A 1 168 ? 13.948 -2.095 0.815 1.00 91.50 168 LEU A O 1
ATOM 1372 N N . LYS A 1 169 ? 15.618 -2.773 2.155 1.00 89.06 169 LYS A N 1
ATOM 1373 C CA . LYS A 1 169 ? 14.902 -2.489 3.405 1.00 89.06 169 LYS A CA 1
ATOM 1374 C C . LYS A 1 169 ? 14.495 -1.025 3.489 1.00 89.06 169 LYS A C 1
ATOM 1376 O O . LYS A 1 169 ? 13.336 -0.720 3.765 1.00 89.06 169 LYS A O 1
ATOM 1381 N N . LEU A 1 170 ? 15.429 -0.136 3.177 1.00 86.88 170 LEU A N 1
ATOM 1382 C CA . LEU A 1 170 ? 15.237 1.302 3.228 1.00 86.88 170 LEU A CA 1
ATOM 1383 C C . LEU A 1 170 ? 14.107 1.777 2.297 1.00 86.88 170 LEU A C 1
ATOM 1385 O O . LEU A 1 170 ? 13.190 2.456 2.755 1.00 86.88 170 LEU A O 1
ATOM 1389 N N . ILE A 1 171 ? 14.115 1.372 1.022 1.00 87.81 171 ILE A N 1
ATOM 1390 C CA . ILE A 1 171 ? 13.061 1.748 0.056 1.00 87.81 171 ILE A CA 1
ATOM 1391 C C . ILE A 1 171 ? 11.727 1.023 0.312 1.00 87.81 171 ILE A C 1
ATOM 1393 O O . ILE A 1 171 ? 10.668 1.453 -0.153 1.00 87.81 171 ILE A O 1
ATOM 1397 N N . SER A 1 172 ? 11.751 -0.073 1.077 1.00 88.81 172 SER A N 1
ATOM 1398 C CA . SER A 1 172 ? 10.546 -0.799 1.485 1.00 88.81 172 SER A CA 1
ATOM 1399 C C . SER A 1 172 ? 9.795 -0.150 2.648 1.00 88.81 172 SER A C 1
ATOM 1401 O O . SER A 1 172 ? 8.669 -0.557 2.933 1.00 88.81 172 SER A O 1
ATOM 1403 N N . ARG A 1 173 ? 10.376 0.857 3.319 1.00 87.56 173 ARG A N 1
ATOM 1404 C CA . ARG A 1 173 ? 9.766 1.499 4.490 1.00 87.56 173 ARG A CA 1
ATOM 1405 C C . ARG A 1 173 ? 8.363 2.022 4.174 1.00 87.56 173 ARG A C 1
ATOM 1407 O O . ARG A 1 173 ? 8.137 2.756 3.209 1.00 87.56 173 ARG A O 1
ATOM 1414 N N . ARG A 1 174 ? 7.406 1.667 5.027 1.00 86.38 174 ARG A N 1
ATOM 1415 C CA . ARG A 1 174 ? 6.015 2.123 4.989 1.00 86.38 174 ARG A CA 1
ATOM 1416 C C . ARG A 1 174 ? 5.703 2.885 6.266 1.00 86.38 174 ARG A C 1
ATOM 1418 O O . ARG A 1 174 ? 5.896 2.367 7.364 1.00 86.38 174 ARG A O 1
ATOM 1425 N N . SER A 1 175 ? 5.197 4.105 6.110 1.00 86.38 175 SER A N 1
ATOM 1426 C CA . SER A 1 175 ? 4.679 4.882 7.234 1.00 86.38 175 SER A CA 1
ATOM 1427 C C . SER A 1 175 ? 3.329 4.318 7.688 1.00 86.38 175 SER A C 1
ATOM 1429 O O . SER A 1 175 ? 2.469 4.011 6.864 1.00 86.38 175 SER A O 1
ATOM 1431 N N . THR A 1 176 ? 3.156 4.186 8.999 1.00 92.31 176 THR A N 1
ATOM 1432 C CA . THR A 1 176 ? 1.925 3.745 9.669 1.00 92.31 176 THR A CA 1
ATOM 1433 C C . THR A 1 176 ? 1.775 4.502 10.991 1.00 92.31 176 THR A C 1
ATOM 1435 O O . THR A 1 176 ? 2.607 5.341 11.350 1.00 92.31 176 THR A O 1
ATOM 1438 N N . PHE A 1 177 ? 0.713 4.219 11.735 1.00 90.38 177 PHE A N 1
ATOM 1439 C CA . PHE A 1 177 ? 0.498 4.749 13.078 1.00 90.38 177 PHE A CA 1
ATOM 1440 C C . PHE A 1 177 ? 0.617 3.660 14.123 1.00 90.38 177 PHE A C 1
ATOM 1442 O O . PHE A 1 177 ? 0.199 2.537 13.879 1.00 90.38 177 PHE A O 1
ATOM 1449 N N . LEU A 1 178 ? 1.114 4.034 15.295 1.00 94.94 178 LEU A N 1
ATOM 1450 C CA . LEU A 1 178 ? 0.808 3.378 16.551 1.00 94.94 178 LEU A CA 1
ATOM 1451 C C . LEU A 1 178 ? -0.304 4.200 17.209 1.00 94.94 178 LEU A C 1
ATOM 1453 O O . LEU A 1 178 ? -0.108 5.366 17.565 1.00 94.94 178 LEU A O 1
ATOM 1457 N N . MET A 1 179 ? -1.490 3.609 17.294 1.00 96.62 179 MET A N 1
ATOM 1458 C CA . MET A 1 179 ? -2.717 4.286 17.697 1.00 96.62 179 MET A CA 1
ATOM 1459 C C . MET A 1 179 ? -3.105 3.869 19.112 1.00 96.62 179 MET A C 1
ATOM 1461 O O . MET A 1 179 ? -3.275 2.682 19.387 1.00 96.62 179 MET A O 1
ATOM 1465 N N . LYS A 1 180 ? -3.262 4.838 20.013 1.00 97.44 180 LYS A N 1
ATOM 1466 C CA . LYS A 1 180 ? -3.584 4.594 21.420 1.00 97.44 180 LYS A CA 1
ATOM 1467 C C . LYS A 1 180 ? -4.867 5.303 21.831 1.00 97.44 180 LYS A C 1
ATOM 1469 O O . LYS A 1 180 ? -5.043 6.484 21.546 1.00 97.44 180 LYS A O 1
ATOM 1474 N N . LEU A 1 181 ? -5.724 4.591 22.553 1.00 97.69 181 LEU A N 1
ATOM 1475 C CA . LEU A 1 181 ? -6.890 5.142 23.236 1.00 97.69 181 LEU A CA 1
ATOM 1476 C C . LEU A 1 181 ? -6.493 5.580 24.644 1.00 97.69 181 LEU A C 1
ATOM 1478 O O . LEU A 1 181 ? -6.011 4.760 25.429 1.00 97.69 181 LEU A O 1
ATOM 1482 N N . LYS A 1 182 ? -6.722 6.854 24.966 1.00 97.62 182 LYS A N 1
ATOM 1483 C CA . LYS A 1 182 ? -6.573 7.393 26.320 1.00 97.62 182 LYS A CA 1
ATOM 1484 C C . LYS A 1 182 ? -7.825 7.107 27.135 1.00 97.62 182 LYS A C 1
ATOM 1486 O O . LYS A 1 182 ? -8.940 7.336 26.673 1.00 97.62 182 LYS A O 1
ATOM 1491 N N . ILE A 1 183 ? -7.625 6.607 28.351 1.00 97.50 183 ILE A N 1
ATOM 1492 C CA . ILE A 1 183 ? -8.693 6.281 29.294 1.00 97.50 183 ILE A CA 1
ATOM 1493 C C . ILE A 1 183 ? -8.316 6.838 30.663 1.00 97.50 183 ILE A C 1
ATOM 1495 O O . ILE A 1 183 ? -7.213 6.624 31.165 1.00 97.50 183 ILE A O 1
ATOM 1499 N N . ASN A 1 184 ? -9.247 7.550 31.278 1.00 96.81 184 ASN A N 1
ATOM 1500 C CA . ASN A 1 184 ? -9.136 8.116 32.617 1.00 96.81 184 ASN A CA 1
ATOM 1501 C C . ASN A 1 184 ? -10.454 7.912 33.382 1.00 96.81 184 ASN A C 1
ATOM 1503 O O . ASN A 1 184 ? -11.409 7.353 32.845 1.00 96.81 184 ASN A O 1
ATOM 1507 N N . GLN A 1 185 ? -10.509 8.376 34.631 1.00 96.50 185 GLN A N 1
ATOM 1508 C CA . GLN A 1 185 ? -11.673 8.198 35.509 1.00 96.50 185 GLN A CA 1
ATOM 1509 C C . GLN A 1 185 ? -12.961 8.830 34.947 1.00 96.50 185 GLN A C 1
ATOM 1511 O O . GLN A 1 185 ? -14.045 8.311 35.199 1.00 96.50 185 GLN A O 1
ATOM 1516 N N . ASP A 1 186 ? -12.839 9.862 34.109 1.00 95.38 186 ASP A N 1
ATOM 1517 C CA . ASP A 1 186 ? -13.962 10.597 33.509 1.00 95.38 186 ASP A CA 1
ATOM 1518 C C . ASP A 1 186 ? -14.408 10.034 32.145 1.00 95.38 186 ASP A C 1
ATOM 1520 O O . ASP A 1 186 ? -15.321 10.560 31.508 1.00 95.38 186 ASP A O 1
ATOM 1524 N N . SER A 1 187 ? -13.760 8.971 31.660 1.00 96.25 187 SER A N 1
ATOM 1525 C CA . SER A 1 187 ? -14.062 8.382 30.352 1.00 96.25 187 SER A CA 1
ATOM 1526 C C . SER A 1 187 ? -15.426 7.684 30.333 1.00 96.25 187 SER A C 1
ATOM 1528 O O . SER A 1 187 ? -15.763 6.918 31.232 1.00 96.25 187 SER A O 1
ATOM 1530 N N . ASP A 1 188 ? -16.202 7.894 29.267 1.00 96.94 188 ASP A N 1
ATOM 1531 C CA . ASP A 1 188 ? -17.517 7.269 29.075 1.00 96.94 188 ASP A CA 1
ATOM 1532 C C . ASP A 1 188 ? -17.369 5.826 28.565 1.00 96.94 188 ASP A C 1
ATOM 1534 O O . ASP A 1 188 ? -17.283 5.568 27.360 1.00 96.94 188 ASP A O 1
ATOM 1538 N N . ILE A 1 189 ? -17.310 4.872 29.497 1.00 97.38 189 ILE A N 1
ATOM 1539 C CA . ILE A 1 189 ? -17.098 3.454 29.181 1.00 97.38 189 ILE A CA 1
ATOM 1540 C C . ILE A 1 189 ? -18.236 2.872 28.344 1.00 97.38 189 ILE A C 1
ATOM 1542 O O . ILE A 1 189 ? -17.966 2.064 27.459 1.00 97.38 189 ILE A O 1
ATOM 1546 N N . GLU A 1 190 ? -19.483 3.299 28.546 1.00 96.88 190 GLU A N 1
ATOM 1547 C CA . GLU A 1 190 ? -20.608 2.805 27.745 1.00 96.88 190 GLU A CA 1
ATOM 1548 C C . GLU A 1 190 ? -20.451 3.180 26.271 1.00 96.88 190 GLU A C 1
ATOM 1550 O O . GLU A 1 190 ? -20.603 2.326 25.392 1.00 96.88 190 GLU A O 1
ATOM 1555 N N . LYS A 1 191 ? -20.067 4.430 25.981 1.00 96.00 191 LYS A N 1
ATOM 1556 C CA . LYS A 1 191 ? -19.770 4.846 24.603 1.00 96.00 191 LYS A CA 1
ATOM 1557 C C . LYS A 1 191 ? -18.587 4.083 24.015 1.00 96.00 191 LYS A C 1
ATOM 1559 O O . LYS A 1 191 ? -18.680 3.618 22.879 1.00 96.00 191 LYS A O 1
ATOM 1564 N N . LEU A 1 192 ? -17.509 3.905 24.780 1.00 97.44 192 LEU A N 1
ATOM 1565 C CA . LEU A 1 192 ? -16.329 3.172 24.311 1.00 97.44 192 LEU A CA 1
ATOM 1566 C C . LEU A 1 192 ? -16.640 1.695 24.037 1.00 97.44 192 LEU A C 1
ATOM 1568 O O . LEU A 1 192 ? -16.211 1.165 23.014 1.00 97.44 192 LEU A O 1
ATOM 1572 N N . VAL A 1 193 ? -17.415 1.033 24.900 1.00 97.25 193 VAL A N 1
ATOM 1573 C CA . VAL A 1 193 ? -17.867 -0.351 24.695 1.00 97.25 193 VAL A CA 1
ATOM 1574 C C . VAL A 1 193 ? -18.788 -0.445 23.482 1.00 97.25 193 VAL A C 1
ATOM 1576 O O . VAL A 1 193 ? -18.643 -1.378 22.696 1.00 97.25 193 VAL A O 1
ATOM 1579 N N . SER A 1 194 ? -19.697 0.514 23.296 1.00 94.81 194 SER A N 1
ATOM 1580 C CA . SER A 1 194 ? -20.583 0.563 22.128 1.00 94.81 194 SER A CA 1
ATOM 1581 C C . SER A 1 194 ? -19.795 0.659 20.817 1.00 94.81 194 SER A C 1
ATOM 1583 O O . SER A 1 194 ? -20.089 -0.056 19.861 1.00 94.81 194 SER A O 1
ATOM 1585 N N . TYR A 1 195 ? -18.738 1.474 20.788 1.00 96.31 195 TYR A N 1
ATOM 1586 C CA . TYR A 1 195 ? -17.911 1.648 19.597 1.00 96.31 195 TYR A CA 1
ATOM 1587 C C . TYR A 1 195 ? -16.934 0.484 19.361 1.00 96.31 195 TYR A C 1
ATOM 1589 O O . TYR A 1 195 ? -16.971 -0.181 18.325 1.00 96.31 195 TYR A O 1
ATOM 1597 N N . TRP A 1 196 ? -16.058 0.202 20.330 1.00 97.00 196 TRP A N 1
ATOM 1598 C CA . TRP A 1 196 ? -14.996 -0.803 20.193 1.00 97.00 196 TRP A CA 1
ATOM 1599 C C . TRP A 1 196 ? -15.518 -2.243 20.308 1.00 97.00 196 TRP A C 1
ATOM 1601 O O . TRP A 1 196 ? -14.883 -3.179 19.820 1.00 97.00 196 TRP A O 1
ATOM 1611 N N . GLY A 1 197 ? -16.698 -2.438 20.902 1.00 93.00 197 GLY A N 1
ATOM 1612 C CA . GLY A 1 197 ? -17.375 -3.728 21.048 1.00 93.00 197 GLY A CA 1
ATOM 1613 C C . GLY A 1 197 ? -18.094 -4.235 19.793 1.00 93.00 197 GLY A C 1
ATOM 1614 O O . GLY A 1 197 ? -18.782 -5.259 19.875 1.00 93.00 197 GLY A O 1
ATOM 1615 N N . GLY A 1 198 ? -17.934 -3.562 18.645 1.00 87.19 198 GLY A N 1
ATOM 1616 C CA . GLY A 1 198 ? -18.464 -3.996 17.350 1.00 87.19 198 GLY A CA 1
ATOM 1617 C C . GLY A 1 198 ? -18.133 -5.460 17.018 1.00 87.19 198 GLY A C 1
ATOM 1618 O O . GLY A 1 198 ? -17.112 -6.007 17.458 1.00 87.19 198 GLY A O 1
ATOM 1619 N N . GLY A 1 199 ? -19.022 -6.112 16.261 1.00 81.50 199 GLY A N 1
ATOM 1620 C CA . GLY A 1 199 ? -18.917 -7.541 15.935 1.00 81.50 199 GLY A CA 1
ATOM 1621 C C . GLY A 1 199 ? -19.280 -8.477 17.096 1.00 81.50 199 GLY A C 1
ATOM 1622 O O . GLY A 1 199 ? -18.716 -9.560 17.202 1.00 81.50 199 GLY A O 1
ATOM 1623 N N . ARG A 1 200 ? -20.203 -8.065 17.982 1.00 86.06 200 ARG A N 1
ATOM 1624 C CA . ARG A 1 200 ? -20.651 -8.822 19.178 1.00 86.06 200 ARG A CA 1
ATOM 1625 C C . ARG A 1 200 ? -19.553 -9.056 20.232 1.00 86.06 200 ARG A C 1
ATOM 1627 O O . ARG A 1 200 ? -19.614 -10.027 20.984 1.00 86.06 200 ARG A O 1
ATOM 1634 N N . ARG A 1 201 ? -18.583 -8.141 20.330 1.00 92.12 201 ARG A N 1
ATOM 1635 C CA . ARG A 1 201 ? -17.422 -8.227 21.242 1.00 92.12 201 ARG A CA 1
ATOM 1636 C C . ARG A 1 201 ? -17.532 -7.336 22.479 1.00 92.12 201 ARG A C 1
ATOM 1638 O O . ARG A 1 201 ? -16.594 -7.262 23.266 1.00 92.12 201 ARG A O 1
ATOM 1645 N N . ALA A 1 202 ? -18.667 -6.668 22.688 1.00 93.44 202 ALA A N 1
ATOM 1646 C CA . ALA A 1 202 ? -18.884 -5.791 23.843 1.00 93.44 202 ALA A CA 1
ATOM 1647 C C . ALA A 1 202 ? -18.565 -6.479 25.185 1.00 93.44 202 ALA A C 1
ATOM 1649 O O . ALA A 1 202 ? -17.915 -5.881 26.042 1.00 93.44 202 ALA A O 1
ATOM 1650 N N . LYS A 1 203 ? -18.947 -7.757 25.337 1.00 93.75 203 LYS A N 1
ATOM 1651 C CA . LYS A 1 203 ? -18.657 -8.563 26.537 1.00 93.75 203 LYS A CA 1
ATOM 1652 C C . LYS A 1 203 ? -17.158 -8.798 26.779 1.00 93.75 203 LYS A C 1
ATOM 1654 O O . LYS A 1 203 ? -16.757 -8.941 27.926 1.00 93.75 203 LYS A O 1
ATOM 1659 N N . ASP A 1 204 ? -16.352 -8.826 25.718 1.00 91.12 204 ASP A N 1
ATOM 1660 C CA . ASP A 1 204 ? -14.921 -9.137 25.788 1.00 91.12 204 ASP A CA 1
ATOM 1661 C C . ASP A 1 204 ? -14.092 -7.863 26.015 1.00 91.12 204 ASP A C 1
ATOM 1663 O O . ASP A 1 204 ? -13.038 -7.901 26.643 1.00 91.12 204 ASP A O 1
ATOM 1667 N N . ILE A 1 205 ? -14.582 -6.717 25.527 1.00 95.56 205 ILE A N 1
ATOM 1668 C CA . ILE A 1 205 ? -13.904 -5.419 25.634 1.00 95.56 205 ILE A CA 1
ATOM 1669 C C . ILE A 1 205 ? -14.227 -4.704 26.953 1.00 95.56 205 ILE A C 1
ATOM 1671 O O . ILE A 1 205 ? -13.352 -4.063 27.536 1.00 95.56 205 ILE A O 1
ATOM 1675 N N . ARG A 1 206 ? -15.462 -4.819 27.454 1.00 97.75 206 ARG A N 1
ATOM 1676 C CA . ARG A 1 206 ? -15.924 -4.084 28.641 1.00 97.75 206 ARG A CA 1
ATOM 1677 C C . ARG A 1 206 ? -15.043 -4.274 29.884 1.00 97.75 206 ARG A C 1
ATOM 1679 O O . ARG A 1 206 ? -14.598 -3.255 30.412 1.00 97.75 206 ARG A O 1
ATOM 1686 N N . PRO A 1 207 ? -14.721 -5.505 30.335 1.00 97.62 207 PRO A N 1
ATOM 1687 C CA . PRO A 1 207 ? -13.942 -5.685 31.562 1.00 97.62 207 PRO A CA 1
ATOM 1688 C C . PRO A 1 207 ? -12.554 -5.037 31.488 1.00 97.62 207 PRO A C 1
ATOM 1690 O O . PRO A 1 207 ? -12.048 -4.516 32.482 1.00 97.62 207 PRO A O 1
ATOM 1693 N N . LEU A 1 208 ? -11.947 -5.036 30.296 1.00 96.94 208 LEU A N 1
ATOM 1694 C CA . LEU A 1 208 ? -10.670 -4.376 30.049 1.00 96.94 208 LEU A CA 1
ATOM 1695 C C . LEU A 1 208 ? -10.802 -2.857 30.211 1.00 96.94 208 LEU A C 1
ATOM 1697 O O . LEU A 1 208 ? -10.040 -2.265 30.971 1.00 96.94 208 LEU A O 1
ATOM 1701 N N . LEU A 1 209 ? -11.786 -2.232 29.559 1.00 97.88 209 LEU A N 1
ATOM 1702 C CA . LEU A 1 209 ? -11.994 -0.782 29.643 1.00 97.88 209 LEU A CA 1
ATOM 1703 C C . LEU A 1 209 ? -12.334 -0.319 31.071 1.00 97.88 209 LEU A C 1
ATOM 1705 O O . LEU A 1 209 ? -11.755 0.654 31.549 1.00 97.88 209 LEU A O 1
ATOM 1709 N N . GLU A 1 210 ? -13.193 -1.050 31.789 1.00 98.06 210 GLU A N 1
ATOM 1710 C CA . GLU A 1 210 ? -13.531 -0.778 33.199 1.00 98.06 210 GLU A CA 1
ATOM 1711 C C . GLU A 1 210 ? -12.320 -0.934 34.135 1.00 98.06 210 GLU A C 1
ATOM 1713 O O . GLU A 1 210 ? -12.205 -0.258 35.160 1.00 98.06 210 GLU A O 1
ATOM 1718 N N . SER A 1 211 ? -11.389 -1.835 33.811 1.00 97.62 211 SER A N 1
ATOM 1719 C CA . SER A 1 211 ? -10.125 -1.945 34.541 1.00 97.62 211 SER A CA 1
ATOM 1720 C C . SER A 1 211 ? -9.213 -0.747 34.280 1.00 97.62 211 SER A C 1
ATOM 1722 O O . SER A 1 211 ? -8.627 -0.216 35.221 1.00 97.62 211 SER A O 1
ATOM 1724 N N . LEU A 1 212 ? -9.102 -0.307 33.024 1.00 97.62 212 LEU A N 1
ATOM 1725 C CA . LEU A 1 212 ? -8.250 0.817 32.621 1.00 97.62 212 LEU A CA 1
ATOM 1726 C C . LEU A 1 212 ? -8.753 2.158 33.178 1.00 97.62 212 LEU A C 1
ATOM 1728 O O . LEU A 1 212 ? -7.946 2.988 33.588 1.00 97.62 212 LEU A O 1
ATOM 1732 N N . GLN A 1 213 ? -10.074 2.339 33.288 1.00 97.69 213 GLN A N 1
ATOM 1733 C CA . GLN A 1 213 ? -10.693 3.519 33.907 1.00 97.69 213 GLN A CA 1
ATOM 1734 C C . GLN A 1 213 ? -10.269 3.722 35.369 1.00 97.69 213 GLN A C 1
ATOM 1736 O O . GLN A 1 213 ? -10.150 4.852 35.842 1.00 97.69 213 GLN A O 1
ATOM 1741 N N . ARG A 1 214 ? -10.028 2.622 36.093 1.00 97.38 214 ARG A N 1
ATOM 1742 C CA . ARG A 1 214 ? -9.664 2.636 37.517 1.00 97.38 214 ARG A CA 1
ATOM 1743 C C . ARG A 1 214 ? -8.185 2.919 37.770 1.00 97.38 214 ARG A C 1
ATOM 1745 O O . ARG A 1 214 ? -7.801 3.056 38.929 1.00 97.38 214 ARG A O 1
ATOM 1752 N N . VAL A 1 215 ? -7.355 3.011 36.729 1.00 97.50 215 VAL A N 1
ATOM 1753 C CA . VAL A 1 215 ? -5.927 3.324 36.874 1.00 97.50 215 VAL A CA 1
ATOM 1754 C C . VAL A 1 215 ? -5.768 4.775 37.365 1.00 97.50 215 VAL A C 1
ATOM 1756 O O . VAL A 1 215 ? -6.222 5.700 36.683 1.00 97.50 215 VAL A O 1
ATOM 1759 N N . PRO A 1 216 ? -5.141 5.019 38.535 1.00 95.56 216 PRO A N 1
ATOM 1760 C CA . PRO A 1 216 ? -4.864 6.375 39.010 1.00 95.56 216 PRO A CA 1
ATOM 1761 C C . PRO A 1 216 ? -4.022 7.160 37.996 1.00 95.56 216 PRO A C 1
ATOM 1763 O O . PRO A 1 216 ? -3.006 6.661 37.523 1.00 95.56 216 PRO A O 1
ATOM 1766 N N . GLY A 1 217 ? -4.435 8.386 37.666 1.00 93.94 217 GLY A N 1
ATOM 1767 C CA . GLY A 1 217 ? -3.751 9.224 36.669 1.00 93.94 217 GLY A CA 1
ATOM 1768 C C . GLY A 1 217 ? -4.094 8.898 35.209 1.00 93.94 217 GLY A C 1
ATOM 1769 O O . GLY A 1 217 ? -3.629 9.594 34.309 1.00 93.94 217 GLY A O 1
ATOM 1770 N N . GLY A 1 218 ? -4.944 7.894 34.972 1.00 95.62 218 GLY A N 1
ATOM 1771 C CA . GLY A 1 218 ? -5.301 7.425 33.638 1.00 95.62 218 GLY A CA 1
ATOM 1772 C C . GLY A 1 218 ? -4.205 6.587 32.981 1.00 95.62 218 GLY A C 1
ATOM 1773 O O . GLY A 1 218 ? -3.108 6.397 33.504 1.00 95.62 218 GLY A O 1
ATOM 1774 N N . CYS A 1 219 ? -4.526 6.039 31.818 1.00 96.69 219 CYS A N 1
ATOM 1775 C CA . CYS A 1 219 ? -3.613 5.236 31.022 1.00 96.69 219 CYS A CA 1
ATOM 1776 C C . CYS A 1 219 ? -3.944 5.343 29.531 1.00 96.69 219 CYS A C 1
ATOM 1778 O O . CYS A 1 219 ? -4.935 5.953 29.126 1.00 96.69 219 CYS A O 1
ATOM 1780 N N . ALA A 1 220 ? -3.092 4.741 28.708 1.00 96.75 220 ALA A N 1
ATOM 1781 C CA . ALA A 1 220 ? -3.335 4.589 27.286 1.00 96.75 220 ALA A CA 1
ATOM 1782 C C . ALA A 1 220 ? -3.171 3.119 26.895 1.00 96.75 220 ALA A C 1
ATOM 1784 O O . ALA A 1 220 ? -2.234 2.459 27.348 1.00 96.75 220 ALA A O 1
ATOM 1785 N N . ILE A 1 221 ? -4.062 2.621 26.041 1.00 96.88 221 ILE A N 1
ATOM 1786 C CA . ILE A 1 221 ? -3.999 1.268 25.483 1.00 96.88 221 ILE A CA 1
ATOM 1787 C C . ILE A 1 221 ? -3.867 1.328 23.965 1.00 96.88 221 ILE A C 1
ATOM 1789 O O . ILE A 1 221 ? -4.523 2.140 23.317 1.00 96.88 221 ILE A O 1
ATOM 1793 N N . ASP A 1 222 ? -3.026 0.468 23.395 1.00 96.25 222 ASP A N 1
ATOM 1794 C CA . ASP A 1 222 ? -2.925 0.319 21.942 1.00 96.25 222 ASP A CA 1
ATOM 1795 C C . ASP A 1 222 ? -4.237 -0.238 21.362 1.00 96.25 222 ASP A C 1
ATOM 1797 O O . ASP A 1 222 ? -4.784 -1.232 21.854 1.00 96.25 222 ASP A O 1
ATOM 1801 N N . VAL A 1 223 ? -4.738 0.390 20.296 1.00 96.50 223 VAL A N 1
ATOM 1802 C CA . VAL A 1 223 ? -5.958 -0.012 19.581 1.00 96.50 223 VAL A CA 1
ATOM 1803 C C . VAL A 1 223 ? -5.858 -1.436 19.019 1.00 96.50 223 VAL A C 1
ATOM 1805 O O . VAL A 1 223 ? -6.888 -2.098 18.866 1.00 96.50 223 VAL A O 1
ATOM 1808 N N . ALA A 1 224 ? -4.654 -1.983 18.821 1.00 95.00 224 ALA A N 1
ATOM 1809 C CA . ALA A 1 224 ? -4.447 -3.397 18.501 1.00 95.00 224 ALA A CA 1
ATOM 1810 C C . ALA A 1 224 ? -5.142 -4.346 19.508 1.00 95.00 224 ALA A C 1
ATOM 1812 O O . ALA A 1 224 ? -5.613 -5.428 19.140 1.00 95.00 224 ALA A O 1
ATOM 1813 N N . HIS A 1 225 ? -5.294 -3.937 20.773 1.00 95.06 225 HIS A N 1
ATOM 1814 C CA . HIS A 1 225 ? -6.016 -4.703 21.796 1.00 95.06 225 HIS A CA 1
ATOM 1815 C C . HIS A 1 225 ? -7.541 -4.525 21.757 1.00 95.06 225 HIS A C 1
ATOM 1817 O O . HIS A 1 225 ? -8.258 -5.279 22.414 1.00 95.06 225 HIS A O 1
ATOM 1823 N N . LEU A 1 226 ? -8.052 -3.578 20.972 1.00 96.31 226 LEU A N 1
ATOM 1824 C CA . LEU A 1 226 ? -9.480 -3.284 20.848 1.00 96.31 226 LEU A CA 1
ATOM 1825 C C . LEU A 1 226 ? -10.077 -3.847 19.556 1.00 96.31 226 LEU A C 1
ATOM 1827 O O . LEU A 1 226 ? -11.242 -4.242 19.544 1.00 96.31 226 LEU A O 1
ATOM 1831 N N . VAL A 1 227 ? -9.291 -3.970 18.486 1.00 96.38 227 VAL A N 1
ATOM 1832 C CA . VAL A 1 227 ? -9.737 -4.558 17.209 1.00 96.38 227 VAL A CA 1
ATOM 1833 C C . VAL A 1 227 ? -9.950 -6.083 17.298 1.00 96.38 227 VAL A C 1
ATOM 1835 O O . VAL A 1 227 ? -9.464 -6.719 18.246 1.00 96.38 227 VAL A O 1
ATOM 1838 N N . PRO A 1 228 ? -10.705 -6.693 16.358 1.00 95.88 228 PRO A N 1
ATOM 1839 C CA . PRO A 1 228 ? -10.942 -8.137 16.333 1.00 95.88 228 PRO A CA 1
ATOM 1840 C C . PRO A 1 228 ? -9.658 -8.956 16.176 1.00 95.88 228 PRO A C 1
ATOM 1842 O O . PRO A 1 228 ? -8.631 -8.453 15.717 1.00 95.88 228 PRO A O 1
ATOM 1845 N N . PHE A 1 229 ? -9.737 -10.246 16.518 1.00 94.12 229 PHE A N 1
ATOM 1846 C CA . PHE A 1 229 ? -8.590 -11.158 16.493 1.00 94.12 229 PHE A CA 1
ATOM 1847 C C . PHE A 1 229 ? -7.886 -11.195 15.128 1.00 94.12 229 PHE A C 1
ATOM 1849 O O . PHE A 1 229 ? -6.657 -11.124 15.077 1.00 94.12 229 PHE A O 1
ATOM 1856 N N . PHE A 1 230 ? -8.656 -11.212 14.032 1.00 95.44 230 PHE A N 1
ATOM 1857 C CA . PHE A 1 230 ? -8.132 -11.178 12.666 1.00 95.44 230 PHE A CA 1
ATOM 1858 C C . PHE A 1 230 ? -7.148 -10.024 12.439 1.00 95.44 230 PHE A C 1
ATOM 1860 O O . PHE A 1 230 ? -6.019 -10.253 11.996 1.00 95.44 230 PHE A O 1
ATOM 1867 N N . ALA A 1 231 ? -7.581 -8.800 12.759 1.00 95.81 231 ALA A N 1
ATOM 1868 C CA . ALA A 1 231 ? -6.793 -7.590 12.575 1.00 95.81 231 ALA A CA 1
ATOM 1869 C C . ALA A 1 231 ? -5.640 -7.524 13.580 1.00 95.81 231 ALA A C 1
ATOM 1871 O O . ALA A 1 231 ? -4.508 -7.259 13.185 1.00 95.81 231 ALA A O 1
ATOM 1872 N N . ARG A 1 232 ? -5.892 -7.849 14.856 1.00 95.12 232 ARG A N 1
ATOM 1873 C CA . ARG A 1 232 ? -4.866 -7.861 15.913 1.00 95.12 232 ARG A CA 1
ATOM 1874 C C . ARG A 1 232 ? -3.672 -8.742 15.553 1.00 95.12 232 ARG A C 1
ATOM 1876 O O . ARG A 1 232 ? -2.539 -8.340 15.774 1.00 95.12 232 ARG A O 1
ATOM 1883 N N . LYS A 1 233 ? -3.916 -9.935 15.002 1.00 94.06 233 LYS A N 1
ATOM 1884 C CA . LYS A 1 233 ? -2.854 -10.887 14.637 1.00 94.06 233 LYS A CA 1
ATOM 1885 C C . LYS A 1 233 ? -1.981 -10.400 13.467 1.00 94.06 233 LYS A C 1
ATOM 1887 O O . LYS A 1 233 ? -0.883 -10.913 13.278 1.00 94.06 233 LYS A O 1
ATOM 1892 N N . ARG A 1 234 ? -2.479 -9.458 12.663 1.00 94.00 234 ARG A N 1
ATOM 1893 C CA . ARG A 1 234 ? -1.864 -9.027 11.398 1.00 94.00 234 ARG A CA 1
ATOM 1894 C C . ARG A 1 234 ? -1.326 -7.603 11.425 1.00 94.00 234 ARG A C 1
ATOM 1896 O O . ARG A 1 234 ? -0.443 -7.273 10.650 1.00 94.00 234 ARG A O 1
ATOM 1903 N N . MET A 1 235 ? -1.864 -6.745 12.281 1.00 94.19 235 MET A N 1
ATOM 1904 C CA . MET A 1 235 ? -1.478 -5.342 12.341 1.00 94.19 235 MET A CA 1
ATOM 1905 C C . MET A 1 235 ? 0.040 -5.196 12.530 1.00 94.19 235 MET A C 1
ATOM 1907 O O . MET A 1 235 ? 0.614 -5.779 13.446 1.00 94.19 235 MET A O 1
ATOM 1911 N N . TYR A 1 236 ? 0.667 -4.420 11.645 1.00 93.56 236 TYR A N 1
ATOM 1912 C CA . TYR A 1 236 ? 2.111 -4.176 11.570 1.00 93.56 236 TYR A CA 1
ATOM 1913 C C . TYR A 1 236 ? 2.964 -5.396 11.196 1.00 93.56 236 TYR A C 1
ATOM 1915 O O . TYR A 1 236 ? 4.165 -5.411 11.465 1.00 93.56 236 TYR A O 1
ATOM 1923 N N . THR A 1 237 ? 2.375 -6.409 10.557 1.00 92.50 237 THR A N 1
ATOM 1924 C CA . THR A 1 237 ? 3.102 -7.591 10.083 1.00 92.50 237 THR A CA 1
ATOM 1925 C C . THR A 1 237 ? 3.033 -7.740 8.566 1.00 92.50 237 THR A C 1
ATOM 1927 O O . THR A 1 237 ? 2.210 -7.124 7.881 1.00 92.50 237 THR A O 1
ATOM 1930 N N . TYR A 1 238 ? 3.930 -8.575 8.046 1.00 91.31 238 TYR A N 1
ATOM 1931 C CA . TYR A 1 238 ? 3.950 -9.017 6.656 1.00 91.31 238 TYR A CA 1
ATOM 1932 C C . TYR A 1 238 ? 3.448 -10.465 6.576 1.00 91.31 238 TYR A C 1
ATOM 1934 O O . TYR A 1 238 ? 3.680 -11.236 7.515 1.00 91.31 238 TYR A O 1
ATOM 1942 N N . PRO A 1 239 ? 2.762 -10.861 5.489 1.00 88.19 239 PRO A N 1
ATOM 1943 C CA . PRO A 1 239 ? 2.389 -12.255 5.287 1.00 88.19 239 PRO A CA 1
ATOM 1944 C C . PRO A 1 239 ? 3.634 -13.144 5.246 1.00 88.19 239 PRO A C 1
ATOM 1946 O O . PRO A 1 239 ? 4.568 -12.875 4.493 1.00 88.19 239 PRO A O 1
ATOM 1949 N N . MET A 1 240 ? 3.628 -14.225 6.025 1.00 79.31 240 MET A N 1
ATOM 1950 C CA . MET A 1 240 ? 4.698 -15.217 6.001 1.00 79.31 240 MET A CA 1
ATOM 1951 C C . MET A 1 240 ? 4.314 -16.343 5.030 1.00 79.31 240 MET A C 1
ATOM 1953 O O . MET A 1 240 ? 3.269 -16.970 5.229 1.00 79.31 240 MET A O 1
ATOM 1957 N N . PRO A 1 241 ? 5.100 -16.602 3.968 1.00 72.25 241 PRO A N 1
ATOM 1958 C CA . PRO A 1 241 ? 4.802 -17.652 3.002 1.00 72.25 241 PRO A CA 1
ATOM 1959 C C . PRO A 1 241 ? 5.108 -19.031 3.597 1.00 72.25 241 PRO A C 1
ATOM 1961 O O . PRO A 1 241 ? 6.138 -19.640 3.324 1.00 72.25 241 PRO A O 1
ATOM 1964 N N . GLU A 1 242 ? 4.207 -19.551 4.425 1.00 70.12 242 GLU A N 1
ATOM 1965 C CA . GLU A 1 242 ? 4.269 -20.948 4.854 1.00 70.12 242 GLU A CA 1
ATOM 1966 C C . GLU A 1 242 ? 3.756 -21.871 3.739 1.00 70.12 242 GLU A C 1
ATOM 1968 O O . GLU A 1 242 ? 2.865 -21.516 2.957 1.00 70.12 242 GLU A O 1
ATOM 1973 N N . ARG A 1 243 ? 4.309 -23.086 3.652 1.00 50.41 243 ARG A N 1
ATOM 1974 C CA . ARG A 1 243 ? 3.931 -24.074 2.633 1.00 50.41 243 ARG A CA 1
ATOM 1975 C C . ARG A 1 243 ? 2.445 -24.429 2.773 1.00 50.41 243 ARG A C 1
ATOM 1977 O O . ARG A 1 243 ? 2.030 -24.956 3.797 1.00 50.41 243 ARG A O 1
ATOM 1984 N N . GLY A 1 244 ? 1.658 -24.168 1.728 1.00 54.91 2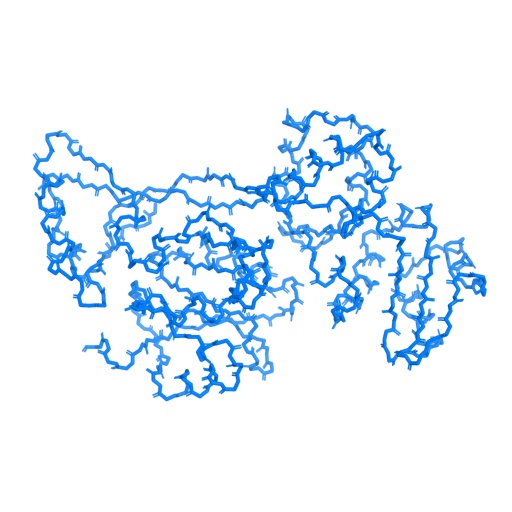44 GLY A N 1
ATOM 1985 C CA . GLY A 1 244 ? 0.204 -24.390 1.730 1.00 54.91 244 GLY A CA 1
ATOM 1986 C C . GLY A 1 244 ? -0.621 -23.224 2.289 1.00 54.91 244 GLY A C 1
ATOM 1987 O O . GLY A 1 244 ? -1.845 -23.329 2.339 1.00 54.91 244 GLY A O 1
ATOM 1988 N N . SER A 1 245 ? 0.019 -22.116 2.679 1.00 65.88 245 SER A N 1
ATOM 1989 C CA . SER A 1 245 ? -0.677 -20.893 3.082 1.00 65.88 245 SER A CA 1
ATOM 1990 C C . SER A 1 245 ? -1.213 -20.127 1.870 1.00 65.88 245 SER A C 1
ATOM 1992 O O . SER A 1 245 ? -0.641 -20.147 0.779 1.00 65.88 245 SER A O 1
ATOM 1994 N N . SER A 1 246 ? -2.304 -19.394 2.081 1.00 71.00 246 SER A N 1
ATOM 1995 C CA . SER A 1 246 ? -2.833 -18.412 1.133 1.00 71.00 246 SER A CA 1
ATOM 1996 C C . SER A 1 246 ? -2.055 -17.096 1.129 1.00 71.00 246 SER A C 1
ATOM 1998 O O . SER A 1 246 ? -2.496 -16.163 0.470 1.00 71.00 246 SER A O 1
ATOM 2000 N N . ALA A 1 247 ? -0.926 -16.992 1.840 1.00 71.69 247 ALA A N 1
ATOM 2001 C CA . ALA A 1 247 ? -0.262 -15.724 2.153 1.00 71.69 247 ALA A CA 1
ATOM 2002 C C . ALA A 1 247 ? 0.071 -14.872 0.917 1.00 71.69 247 ALA A C 1
ATOM 2004 O O . ALA A 1 247 ? 0.009 -13.646 0.974 1.00 71.69 247 ALA A O 1
ATOM 2005 N N . THR A 1 248 ? 0.380 -15.513 -0.212 1.00 76.31 248 THR A N 1
ATOM 2006 C CA . THR A 1 248 ? 0.652 -14.827 -1.483 1.00 76.31 248 THR A CA 1
ATOM 2007 C C . THR A 1 248 ? -0.597 -14.237 -2.133 1.00 76.31 248 THR A C 1
ATOM 2009 O O . THR A 1 248 ? -0.468 -13.270 -2.869 1.00 76.31 248 THR A O 1
ATOM 2012 N N . ARG A 1 249 ? -1.780 -14.787 -1.835 1.00 81.50 249 ARG A N 1
ATOM 2013 C CA . ARG A 1 249 ? -3.089 -14.404 -2.390 1.00 81.50 249 ARG A CA 1
ATOM 2014 C C . ARG A 1 249 ? -3.920 -13.521 -1.467 1.00 81.50 249 ARG A C 1
ATOM 2016 O O . ARG A 1 249 ? -4.928 -12.955 -1.885 1.00 81.50 249 ARG A O 1
ATOM 2023 N N . GLU A 1 250 ? -3.557 -13.448 -0.189 1.00 88.50 250 GLU A N 1
ATOM 2024 C CA . GLU A 1 250 ? -4.209 -12.551 0.760 1.00 88.50 250 GLU A CA 1
ATOM 2025 C C . GLU A 1 250 ? -4.049 -11.119 0.242 1.00 88.50 250 GLU A C 1
ATOM 2027 O O . GLU A 1 250 ? -2.935 -10.655 0.020 1.00 88.50 250 GLU A O 1
ATOM 2032 N N . ASN A 1 251 ? -5.163 -10.430 0.005 1.00 90.31 251 ASN A N 1
ATOM 2033 C CA . ASN A 1 251 ? -5.187 -9.094 -0.588 1.00 90.31 251 ASN A CA 1
ATOM 2034 C C . ASN A 1 251 ? -6.064 -8.140 0.240 1.00 90.31 251 ASN A C 1
ATOM 2036 O O . ASN A 1 251 ? -6.558 -8.490 1.322 1.00 90.31 251 ASN A O 1
ATOM 2040 N N . CYS A 1 252 ? -6.234 -6.912 -0.247 1.00 94.00 252 CYS A N 1
ATOM 2041 C CA . CYS A 1 252 ? -7.021 -5.877 0.418 1.00 94.00 252 CYS A CA 1
ATOM 2042 C C . CYS A 1 252 ? -8.491 -6.276 0.625 1.00 94.00 252 CYS A C 1
ATOM 2044 O O . CYS A 1 252 ? -9.011 -6.139 1.734 1.00 94.00 252 CYS A O 1
ATOM 2046 N N . HIS A 1 253 ? -9.139 -6.842 -0.397 1.00 94.62 253 HIS A N 1
ATOM 2047 C CA . HIS A 1 253 ? -10.535 -7.281 -0.339 1.00 94.62 253 HIS A CA 1
ATOM 2048 C C . HIS A 1 253 ? -10.737 -8.396 0.685 1.00 94.62 253 HIS A C 1
ATOM 2050 O O . HIS A 1 253 ? -11.595 -8.283 1.562 1.00 94.62 253 HIS A O 1
ATOM 2056 N N . TRP A 1 254 ? -9.901 -9.435 0.622 1.00 94.81 254 TRP A N 1
ATOM 2057 C CA . TRP A 1 254 ? -9.941 -10.550 1.563 1.00 94.81 254 TRP A CA 1
ATOM 2058 C C . TRP A 1 254 ? -9.725 -10.081 3.003 1.00 94.81 254 TRP A C 1
ATOM 2060 O O . TRP A 1 254 ? -10.425 -10.528 3.910 1.00 94.81 254 TRP A O 1
ATOM 2070 N N . SER A 1 255 ? -8.789 -9.151 3.213 1.00 95.56 255 SER A N 1
ATOM 2071 C CA . SER A 1 255 ? -8.485 -8.612 4.541 1.00 95.56 255 SER A CA 1
ATOM 2072 C C . SER A 1 255 ? -9.643 -7.797 5.110 1.00 95.56 255 SER A C 1
ATOM 2074 O O . SER A 1 255 ? -9.972 -7.937 6.287 1.00 95.56 255 SER A O 1
ATOM 2076 N N . ALA A 1 256 ? -10.276 -6.966 4.280 1.00 96.69 256 ALA A N 1
ATOM 2077 C CA . ALA A 1 256 ? -11.373 -6.107 4.705 1.00 96.69 256 ALA A CA 1
ATOM 2078 C C . ALA A 1 256 ? -12.643 -6.919 5.023 1.00 96.69 256 ALA A C 1
ATOM 2080 O O . ALA A 1 256 ? -13.281 -6.694 6.052 1.00 96.69 256 ALA A O 1
ATOM 2081 N N . LEU A 1 257 ? -12.974 -7.913 4.190 1.00 95.81 257 LEU A N 1
ATOM 2082 C CA . LEU A 1 257 ? -14.138 -8.788 4.386 1.00 95.81 257 LEU A CA 1
ATOM 2083 C C . LEU A 1 257 ? -13.980 -9.749 5.570 1.00 95.81 257 LEU A C 1
ATOM 2085 O O . LEU A 1 257 ? -14.971 -10.141 6.180 1.00 95.81 257 LEU A O 1
ATOM 2089 N N . ASN A 1 258 ? -12.745 -10.105 5.934 1.00 95.62 258 ASN A N 1
ATOM 2090 C CA . ASN A 1 258 ? -12.469 -10.976 7.075 1.00 95.62 258 ASN A CA 1
ATOM 2091 C C . ASN A 1 258 ? -12.206 -10.238 8.388 1.00 95.62 258 ASN A C 1
ATOM 2093 O O . ASN A 1 258 ? -11.880 -10.888 9.378 1.00 95.62 258 ASN A O 1
ATOM 2097 N N . PHE A 1 259 ? -12.386 -8.915 8.448 1.00 96.44 259 PHE A N 1
ATOM 2098 C CA . PHE A 1 259 ? -12.038 -8.122 9.630 1.00 96.44 259 PHE A CA 1
ATOM 2099 C C . PHE A 1 259 ? -12.639 -8.653 10.944 1.00 96.44 259 PHE A C 1
ATOM 2101 O O . PHE A 1 259 ? -11.962 -8.623 11.968 1.00 96.44 259 PHE A O 1
ATOM 2108 N N . PHE A 1 260 ? -13.868 -9.186 10.923 1.00 94.25 260 PHE A N 1
ATOM 2109 C CA . PHE A 1 260 ? -14.505 -9.830 12.084 1.00 94.25 260 PHE A CA 1
ATOM 2110 C C . PHE A 1 260 ? -14.538 -11.365 12.030 1.00 94.25 260 PHE A C 1
ATOM 2112 O O . PHE A 1 260 ? -15.027 -11.981 12.976 1.00 94.25 260 PHE A O 1
ATOM 2119 N N . ASN A 1 261 ? -14.041 -11.991 10.962 1.00 93.12 261 ASN A N 1
ATOM 2120 C CA . ASN A 1 261 ? -14.124 -13.439 10.789 1.00 93.12 261 ASN A CA 1
ATOM 2121 C C . ASN A 1 261 ? -12.952 -14.138 11.481 1.00 93.12 261 ASN A C 1
ATOM 2123 O O . ASN A 1 261 ? -11.784 -13.858 11.205 1.00 93.12 261 ASN A O 1
ATOM 2127 N N . ASP A 1 262 ? -13.282 -15.089 12.351 1.00 89.50 262 ASP A N 1
ATOM 2128 C CA . ASP A 1 262 ? -12.328 -16.007 12.962 1.00 89.50 262 ASP A CA 1
ATOM 2129 C C . ASP A 1 262 ? -12.945 -17.420 13.028 1.00 89.50 262 ASP A C 1
ATOM 2131 O O . ASP A 1 262 ? -13.917 -17.619 13.765 1.00 89.50 262 ASP A O 1
ATOM 2135 N N . PRO A 1 263 ? -12.451 -18.395 12.237 1.00 92.44 263 PRO A N 1
ATOM 2136 C CA . PRO A 1 263 ? -11.338 -18.274 11.290 1.00 92.44 263 PRO A CA 1
ATOM 2137 C C . PRO A 1 263 ? -11.683 -17.407 10.054 1.00 92.44 263 PRO A C 1
ATOM 2139 O O . PRO A 1 263 ? -12.860 -17.255 9.723 1.00 92.44 263 PRO A O 1
ATOM 2142 N N . PRO A 1 264 ? -10.676 -16.863 9.336 1.00 92.94 264 PRO A N 1
ATOM 2143 C CA . PRO A 1 264 ? -10.901 -16.146 8.080 1.00 92.94 264 PRO A CA 1
ATOM 2144 C C . PRO A 1 264 ? -11.520 -17.050 7.001 1.00 92.94 264 PRO A C 1
ATOM 2146 O O . PRO A 1 264 ? -11.097 -18.192 6.818 1.00 92.94 264 PRO A O 1
ATOM 2149 N N . ASP A 1 265 ? -12.457 -16.515 6.221 1.00 92.69 265 ASP A N 1
ATOM 2150 C CA . ASP A 1 265 ? -13.056 -17.185 5.070 1.00 92.69 265 ASP A CA 1
ATOM 2151 C C . ASP A 1 265 ? -12.154 -17.065 3.833 1.00 92.69 265 ASP A C 1
ATOM 2153 O O . ASP A 1 265 ? -11.995 -15.996 3.232 1.00 92.69 265 ASP A O 1
ATOM 2157 N N . THR A 1 266 ? -11.560 -18.186 3.430 1.00 90.81 266 THR A N 1
ATOM 2158 C CA . THR A 1 266 ? -10.680 -18.280 2.258 1.00 90.81 266 THR A CA 1
ATOM 2159 C C . THR A 1 266 ? -11.430 -18.168 0.934 1.00 90.81 266 THR A C 1
ATOM 2161 O O . THR A 1 266 ? -10.809 -17.878 -0.086 1.00 90.81 266 THR A O 1
ATOM 2164 N N . ARG A 1 267 ? -12.763 -18.316 0.918 1.00 90.75 267 ARG A N 1
ATOM 2165 C CA . ARG A 1 267 ? -13.572 -18.106 -0.296 1.00 90.75 267 ARG A CA 1
ATOM 2166 C C . ARG A 1 267 ? -13.531 -16.653 -0.765 1.00 90.75 267 ARG A C 1
ATOM 2168 O O . ARG A 1 267 ? -13.731 -16.405 -1.945 1.00 90.75 267 ARG A O 1
ATOM 2175 N N . MET A 1 268 ? -13.207 -15.713 0.125 1.00 91.94 268 MET A N 1
ATOM 2176 C CA . MET A 1 268 ? -13.038 -14.292 -0.210 1.00 91.94 268 MET A CA 1
ATOM 2177 C C . MET A 1 268 ? -11.715 -13.985 -0.936 1.00 91.94 268 MET A C 1
ATOM 2179 O O . MET A 1 268 ? -11.427 -12.827 -1.212 1.00 91.94 268 MET A O 1
ATOM 2183 N N . LEU A 1 269 ? -10.896 -15.003 -1.234 1.00 89.00 269 LEU A N 1
ATOM 2184 C CA . LEU A 1 269 ? -9.740 -14.893 -2.136 1.00 89.00 269 LEU A CA 1
ATOM 2185 C C . LEU A 1 269 ? -10.143 -14.967 -3.620 1.00 89.00 269 LEU A C 1
ATOM 2187 O O . LEU A 1 269 ? -9.289 -14.816 -4.492 1.00 89.00 269 LEU A O 1
ATOM 2191 N N . ASP A 1 270 ? -11.406 -15.287 -3.906 1.00 88.50 270 ASP A N 1
ATOM 2192 C CA . ASP A 1 270 ? -11.976 -15.355 -5.249 1.00 88.50 270 ASP A CA 1
ATOM 2193 C C . ASP A 1 270 ? -12.687 -14.024 -5.580 1.00 88.50 270 ASP A C 1
ATOM 2195 O O . ASP A 1 270 ? -13.648 -13.670 -4.884 1.00 88.50 270 ASP A O 1
ATOM 2199 N N . PRO A 1 271 ? -12.244 -13.276 -6.611 1.00 84.31 271 PRO A N 1
ATOM 2200 C CA . PRO A 1 271 ? -12.856 -12.005 -7.000 1.00 84.31 271 PRO A CA 1
ATOM 2201 C C . PRO A 1 271 ? -14.370 -12.089 -7.252 1.00 84.31 271 PRO A C 1
ATOM 2203 O O . PRO A 1 271 ? -15.110 -11.204 -6.813 1.00 84.31 271 PRO A O 1
ATOM 2206 N N . ASP A 1 272 ? -14.855 -13.177 -7.862 1.00 85.31 272 ASP A N 1
ATOM 2207 C CA . ASP A 1 272 ? -16.285 -13.350 -8.160 1.00 85.31 272 ASP A CA 1
ATOM 2208 C C . ASP A 1 272 ? -17.109 -13.473 -6.868 1.00 85.31 272 ASP A C 1
ATOM 2210 O O . ASP A 1 272 ? -18.250 -13.005 -6.761 1.00 85.31 272 ASP A O 1
ATOM 2214 N N . ARG A 1 273 ? -16.514 -14.080 -5.834 1.00 89.62 273 ARG A N 1
ATOM 2215 C CA . ARG A 1 273 ? -17.127 -14.194 -4.506 1.00 89.62 273 ARG A CA 1
ATOM 2216 C C . ARG A 1 273 ? -17.152 -12.862 -3.779 1.00 89.62 273 ARG A C 1
ATOM 2218 O O . ARG A 1 273 ? -18.173 -12.557 -3.168 1.00 89.62 273 ARG A O 1
ATOM 2225 N N . VAL A 1 274 ? -16.083 -12.073 -3.873 1.00 89.44 274 VAL A N 1
ATOM 2226 C CA . VAL A 1 274 ? -16.001 -10.734 -3.270 1.00 89.44 274 VAL A CA 1
ATOM 2227 C C . VAL A 1 274 ? -17.134 -9.845 -3.779 1.00 89.44 274 VAL A C 1
ATOM 2229 O O . VAL A 1 274 ? -17.841 -9.227 -2.980 1.00 89.44 274 VAL A O 1
ATOM 2232 N N . GLU A 1 275 ? -17.355 -9.796 -5.094 1.00 87.56 275 GLU A N 1
ATOM 2233 C CA . GLU A 1 275 ? -18.409 -8.951 -5.659 1.00 87.56 275 GLU A CA 1
ATOM 2234 C C . GLU A 1 275 ? -19.809 -9.408 -5.219 1.00 87.56 275 GLU A C 1
ATOM 2236 O O . GLU A 1 275 ? -20.646 -8.585 -4.825 1.00 87.56 275 GLU A O 1
ATOM 2241 N N . GLY A 1 276 ? -20.058 -10.722 -5.244 1.00 89.88 276 GLY A N 1
ATOM 2242 C CA . GLY A 1 276 ? -21.312 -11.306 -4.770 1.00 89.88 276 GLY A CA 1
ATOM 2243 C C . GLY A 1 276 ? -21.580 -11.016 -3.291 1.00 89.88 276 GLY A C 1
ATOM 2244 O O . GLY A 1 276 ? -22.699 -10.645 -2.930 1.00 89.88 276 GLY A O 1
ATOM 2245 N N . GLU A 1 277 ? -20.553 -11.127 -2.448 1.00 92.50 277 GLU A N 1
ATOM 2246 C CA . GLU A 1 277 ? -20.613 -10.855 -1.010 1.00 92.50 277 GLU A CA 1
ATOM 2247 C C . GLU A 1 277 ? -20.957 -9.386 -0.731 1.00 92.50 277 GLU A C 1
ATOM 2249 O O . GLU A 1 277 ? -21.913 -9.093 -0.007 1.00 92.50 277 GLU A O 1
ATOM 2254 N N . LEU A 1 278 ? -20.251 -8.450 -1.376 1.00 92.38 278 LEU A N 1
ATOM 2255 C CA . LEU A 1 278 ? -20.508 -7.013 -1.247 1.00 92.38 278 LEU A CA 1
ATOM 2256 C C . LEU A 1 278 ? -21.936 -6.647 -1.675 1.00 92.38 278 LEU A C 1
ATOM 2258 O O . LEU A 1 278 ? -22.613 -5.885 -0.985 1.00 92.38 278 LEU A O 1
ATOM 2262 N N . LYS A 1 279 ? -22.425 -7.201 -2.791 1.00 91.31 279 LYS A N 1
ATOM 2263 C CA . LYS A 1 279 ? -23.790 -6.942 -3.281 1.00 91.31 279 LYS A CA 1
ATOM 2264 C C . LYS A 1 279 ? -24.857 -7.485 -2.332 1.00 91.31 279 LYS A C 1
ATOM 2266 O O . LYS A 1 279 ? -25.859 -6.812 -2.078 1.00 91.31 279 LYS A O 1
ATOM 2271 N N . LYS A 1 280 ? -24.659 -8.703 -1.828 1.00 93.88 280 LYS A N 1
ATOM 2272 C CA . LYS A 1 280 ? -25.652 -9.417 -1.023 1.00 93.88 280 LYS A CA 1
ATOM 2273 C C . LYS A 1 280 ? -25.706 -8.897 0.412 1.00 93.88 280 LYS A C 1
ATOM 2275 O O . LYS A 1 280 ? -26.788 -8.585 0.905 1.00 93.88 280 LYS A O 1
ATOM 2280 N N . ASN A 1 281 ? -24.552 -8.771 1.059 1.00 95.00 281 ASN A N 1
ATOM 2281 C CA . ASN A 1 281 ? -24.467 -8.638 2.513 1.00 95.00 281 ASN A CA 1
ATOM 2282 C C . ASN A 1 281 ? -24.067 -7.239 2.981 1.00 95.00 281 ASN A C 1
ATOM 2284 O O . ASN A 1 281 ? -24.214 -6.934 4.161 1.00 95.00 281 ASN A O 1
ATOM 2288 N N . TYR A 1 282 ? -23.653 -6.352 2.075 1.00 95.44 282 TYR A N 1
ATOM 2289 C CA . TYR A 1 282 ? -23.308 -4.975 2.411 1.00 95.44 282 TYR A CA 1
ATOM 2290 C C . TYR A 1 282 ? -24.273 -3.974 1.776 1.00 95.44 282 TYR A C 1
ATOM 2292 O O . TYR A 1 282 ? -24.929 -4.229 0.759 1.00 95.44 282 TYR A O 1
ATOM 2300 N N . ARG A 1 283 ? -24.385 -2.803 2.402 1.00 95.19 283 ARG A N 1
ATOM 2301 C CA . ARG A 1 283 ? -25.108 -1.652 1.855 1.00 95.19 283 ARG A CA 1
ATOM 2302 C C . ARG A 1 283 ? -24.291 -0.383 2.033 1.00 95.19 283 ARG A C 1
ATOM 2304 O O . ARG A 1 283 ? -23.604 -0.224 3.039 1.00 95.19 283 ARG A O 1
ATOM 2311 N N . LYS A 1 284 ? -24.395 0.525 1.066 1.00 95.75 284 LYS A N 1
ATOM 2312 C CA . LYS A 1 284 ? -23.753 1.838 1.140 1.00 95.75 284 LYS A CA 1
ATOM 2313 C C . LYS A 1 284 ? -24.384 2.660 2.266 1.00 95.75 284 LYS A C 1
ATOM 2315 O O . LYS A 1 284 ? -25.606 2.649 2.415 1.00 95.75 284 LYS A O 1
ATOM 2320 N N . ILE A 1 285 ? -23.567 3.378 3.030 1.00 95.38 285 ILE A N 1
ATOM 2321 C CA . ILE A 1 285 ? -24.022 4.284 4.091 1.00 95.38 285 ILE A CA 1
ATOM 2322 C C . ILE A 1 285 ? -23.548 5.718 3.827 1.00 95.38 285 ILE A C 1
ATOM 2324 O O . ILE A 1 285 ? -22.541 5.945 3.158 1.00 95.38 285 ILE A O 1
ATOM 2328 N N . SER A 1 286 ? -24.290 6.686 4.364 1.00 89.75 286 SER A N 1
ATOM 2329 C CA . SER A 1 286 ? -23.951 8.121 4.329 1.00 89.75 286 SER A CA 1
ATOM 2330 C C . SER A 1 286 ? -23.859 8.741 5.728 1.00 89.75 286 SER A C 1
ATOM 2332 O O . SER A 1 286 ? -23.663 9.945 5.849 1.00 89.75 286 SER A O 1
ATOM 2334 N N . GLY A 1 287 ? -24.056 7.931 6.773 1.00 84.12 287 GLY A N 1
ATOM 2335 C CA . GLY A 1 287 ? -24.028 8.361 8.169 1.00 84.12 287 GLY A CA 1
ATOM 2336 C C . GLY A 1 287 ? -22.652 8.212 8.815 1.00 84.12 287 GLY A C 1
ATOM 2337 O O . GLY A 1 287 ? -21.646 8.010 8.138 1.00 84.12 287 GLY A O 1
ATOM 2338 N N . ASN A 1 288 ? -22.635 8.275 10.148 1.00 88.62 288 ASN A N 1
ATOM 2339 C CA . ASN A 1 288 ? -21.410 8.130 10.927 1.00 88.62 288 ASN A CA 1
ATOM 2340 C C . ASN A 1 288 ? -20.857 6.697 10.802 1.00 88.62 288 ASN A C 1
ATOM 2342 O O . ASN A 1 288 ? -21.559 5.741 11.172 1.00 88.62 288 ASN A O 1
ATOM 2346 N N . PRO A 1 289 ? -19.623 6.532 10.297 1.00 93.44 289 PRO A N 1
ATOM 2347 C CA . PRO A 1 289 ? -18.999 5.224 10.205 1.00 93.44 289 PRO A CA 1
ATOM 2348 C C . PRO A 1 289 ? -18.722 4.641 11.596 1.00 93.44 289 PRO A C 1
ATOM 2350 O O . PRO A 1 289 ? -18.509 5.360 12.577 1.00 93.44 289 PRO A O 1
ATOM 2353 N N . GLN A 1 290 ? -18.733 3.318 11.667 1.00 93.94 290 GLN A N 1
ATOM 2354 C CA . GLN A 1 290 ? -18.392 2.524 12.840 1.00 93.94 290 GLN A CA 1
ATOM 2355 C C . GLN A 1 290 ? -17.197 1.637 12.513 1.00 93.94 290 GLN A C 1
ATOM 2357 O O . GLN A 1 290 ? -17.000 1.252 11.358 1.00 93.94 290 GLN A O 1
ATOM 2362 N N . MET A 1 291 ? -16.401 1.303 13.532 1.00 96.19 291 MET A N 1
ATOM 2363 C CA . MET A 1 291 ? -15.276 0.386 13.367 1.00 96.19 291 MET A CA 1
ATOM 2364 C C . MET A 1 291 ? -15.756 -0.907 12.699 1.00 96.19 291 MET A C 1
ATOM 2366 O O . MET A 1 291 ? -16.667 -1.566 13.203 1.00 96.19 291 MET A O 1
ATOM 2370 N N . GLY A 1 292 ? -15.117 -1.276 11.590 1.00 95.75 292 GLY A N 1
ATOM 2371 C CA . GLY A 1 292 ? -15.499 -2.451 10.815 1.00 95.75 292 GLY A CA 1
ATOM 2372 C C . GLY A 1 292 ? -16.261 -2.163 9.524 1.00 95.75 292 GLY A C 1
ATOM 2373 O O . GLY A 1 292 ? -16.320 -3.043 8.665 1.00 95.75 292 GLY A O 1
ATOM 2374 N N . ASP A 1 293 ? -16.805 -0.955 9.351 1.00 97.00 293 ASP A N 1
ATOM 2375 C CA . ASP A 1 293 ? -17.366 -0.541 8.065 1.00 97.00 293 ASP A CA 1
ATOM 2376 C C . ASP A 1 293 ? -16.296 -0.616 6.969 1.00 97.00 293 ASP A C 1
ATOM 2378 O O . ASP A 1 293 ? -15.117 -0.329 7.194 1.00 97.00 293 ASP A O 1
ATOM 2382 N N . LEU A 1 294 ? -16.703 -0.995 5.761 1.00 97.31 294 LEU A N 1
ATOM 2383 C CA . LEU A 1 294 ? -15.803 -1.070 4.619 1.00 97.31 294 LEU A CA 1
ATOM 2384 C C . LEU A 1 294 ? -15.703 0.286 3.930 1.00 97.31 294 LEU A C 1
ATOM 2386 O O . LEU A 1 294 ? -16.713 0.936 3.658 1.00 97.31 294 LEU A O 1
ATOM 2390 N N . VAL A 1 295 ? -14.484 0.663 3.565 1.00 97.56 295 VAL A N 1
ATOM 2391 C CA . VAL A 1 295 ? -14.195 1.764 2.650 1.00 97.56 295 VAL A CA 1
ATOM 2392 C C . VAL A 1 295 ? -13.787 1.159 1.315 1.00 97.56 295 VAL A C 1
ATOM 2394 O O . VAL A 1 295 ? -12.733 0.533 1.208 1.00 97.56 295 VAL A O 1
ATOM 2397 N N . LEU A 1 296 ? -14.636 1.322 0.301 1.00 96.25 296 LEU A N 1
ATOM 2398 C CA . LEU A 1 296 ? -14.360 0.861 -1.058 1.00 96.25 296 LEU A CA 1
ATOM 2399 C C . LEU A 1 296 ? -13.889 2.030 -1.917 1.00 96.25 296 LEU A C 1
ATOM 2401 O O . LEU A 1 296 ? -14.604 3.033 -2.037 1.00 96.25 296 LEU A O 1
ATOM 2405 N N . PHE A 1 297 ? -12.726 1.863 -2.542 1.00 95.25 297 PHE A N 1
ATOM 2406 C CA . PHE A 1 297 ? -12.155 2.816 -3.487 1.00 95.25 297 PHE A CA 1
ATOM 2407 C C . PHE A 1 297 ? -12.439 2.353 -4.910 1.00 95.25 297 PHE A C 1
ATOM 2409 O O . PHE A 1 297 ? -12.152 1.205 -5.257 1.00 95.25 297 PHE A O 1
ATOM 2416 N N . ARG A 1 298 ? -13.030 3.232 -5.719 1.00 93.94 298 ARG A N 1
ATOM 2417 C CA . ARG A 1 298 ? -13.487 2.909 -7.072 1.00 93.94 298 ARG A CA 1
ATOM 2418 C C . ARG A 1 298 ? -12.973 3.887 -8.108 1.00 93.94 298 ARG A C 1
ATOM 2420 O O . ARG A 1 298 ? -13.013 5.093 -7.869 1.00 93.94 298 ARG A O 1
ATOM 2427 N N . GLN A 1 299 ? -12.591 3.362 -9.266 1.00 90.56 299 GLN A N 1
ATOM 2428 C CA . GLN A 1 299 ? -12.374 4.152 -10.477 1.00 90.56 299 GLN A CA 1
ATOM 2429 C C . GLN A 1 299 ? -13.702 4.703 -11.025 1.00 90.56 299 GLN A C 1
ATOM 2431 O O . GLN A 1 299 ? -14.792 4.272 -10.635 1.00 90.56 299 GLN A O 1
ATOM 2436 N N . GLN A 1 300 ? -13.619 5.639 -11.975 1.00 87.69 300 GLN A N 1
ATOM 2437 C CA . GLN A 1 300 ? -14.794 6.217 -12.644 1.00 87.69 300 GLN A CA 1
ATOM 2438 C C . GLN A 1 300 ? -15.639 5.180 -13.407 1.00 87.69 300 GLN A C 1
ATOM 2440 O O . GLN A 1 300 ? -16.853 5.340 -13.510 1.00 87.69 300 GLN A O 1
ATOM 2445 N N . ASN A 1 301 ? -15.022 4.097 -13.894 1.00 86.25 301 ASN A N 1
ATOM 2446 C CA . ASN A 1 301 ? -15.711 2.974 -14.544 1.00 86.25 301 ASN A CA 1
ATOM 2447 C C . ASN A 1 301 ? -16.519 2.096 -13.556 1.00 86.25 301 ASN A C 1
ATOM 2449 O O . ASN A 1 301 ? -17.225 1.185 -13.980 1.00 86.25 301 ASN A O 1
ATOM 2453 N N . GLY A 1 302 ? -16.422 2.360 -12.246 1.00 85.50 302 GLY A N 1
ATOM 2454 C CA . GLY A 1 302 ? -17.112 1.632 -11.182 1.00 85.50 302 GLY A CA 1
ATOM 2455 C C . GLY A 1 302 ? -16.335 0.453 -10.588 1.00 85.50 302 GLY A C 1
ATOM 2456 O O . GLY A 1 302 ? -16.778 -0.090 -9.572 1.00 85.50 302 GLY A O 1
ATOM 2457 N N . GLU A 1 303 ? -15.188 0.080 -11.153 1.00 87.75 303 GLU A N 1
ATOM 2458 C CA . GLU A 1 303 ? -14.320 -0.996 -10.666 1.00 87.75 303 GLU A CA 1
ATOM 2459 C C . GLU A 1 303 ? -13.776 -0.682 -9.267 1.00 87.75 303 GLU A C 1
ATOM 2461 O O . GLU A 1 303 ? -13.353 0.444 -9.001 1.00 87.75 303 GLU A O 1
ATOM 2466 N N . VAL A 1 304 ? -13.791 -1.667 -8.360 1.00 90.56 304 VAL A N 1
ATOM 2467 C CA . VAL A 1 304 ? -13.175 -1.528 -7.031 1.00 90.56 304 VAL A CA 1
ATOM 2468 C C . VAL A 1 304 ? -11.692 -1.841 -7.149 1.00 90.56 304 VAL A C 1
ATOM 2470 O O . VAL A 1 304 ? -11.331 -2.990 -7.357 1.00 90.56 304 VAL A O 1
ATOM 2473 N N . VAL A 1 305 ? -10.847 -0.835 -6.951 1.00 89.88 305 VAL A N 1
ATOM 2474 C CA . VAL A 1 305 ? -9.384 -1.000 -6.994 1.00 89.88 305 VAL A CA 1
ATOM 2475 C C . VAL A 1 305 ? -8.780 -1.287 -5.628 1.00 89.88 305 VAL A C 1
ATOM 2477 O O . VAL A 1 305 ? -7.678 -1.814 -5.527 1.00 89.88 305 VAL A O 1
ATOM 2480 N N . HIS A 1 306 ? -9.492 -0.927 -4.557 1.00 94.50 306 HIS A N 1
ATOM 2481 C CA . HIS A 1 306 ? -9.025 -1.167 -3.200 1.00 94.50 306 HIS A CA 1
ATOM 2482 C C . HIS A 1 306 ? -10.160 -1.266 -2.190 1.00 94.50 306 HIS A C 1
ATOM 2484 O O . HIS A 1 306 ? -11.245 -0.701 -2.363 1.00 94.50 306 HIS A O 1
ATOM 2490 N N . SER A 1 307 ? -9.906 -1.981 -1.101 1.00 95.94 307 SER A N 1
ATOM 2491 C CA . SER A 1 307 ? -10.817 -2.101 0.034 1.00 95.94 307 SER A CA 1
ATOM 2492 C C . SER A 1 307 ? -10.051 -2.015 1.342 1.00 95.94 307 SER A C 1
ATOM 2494 O O . SER A 1 307 ? -9.012 -2.647 1.513 1.00 95.94 307 SER A O 1
ATOM 2496 N N . ALA A 1 308 ? -10.590 -1.248 2.279 1.00 97.75 308 ALA A N 1
ATOM 2497 C CA . ALA A 1 308 ? -10.047 -1.106 3.619 1.00 97.75 308 ALA A CA 1
ATOM 2498 C C . ALA A 1 308 ? -11.173 -1.148 4.654 1.00 97.75 308 ALA A C 1
AT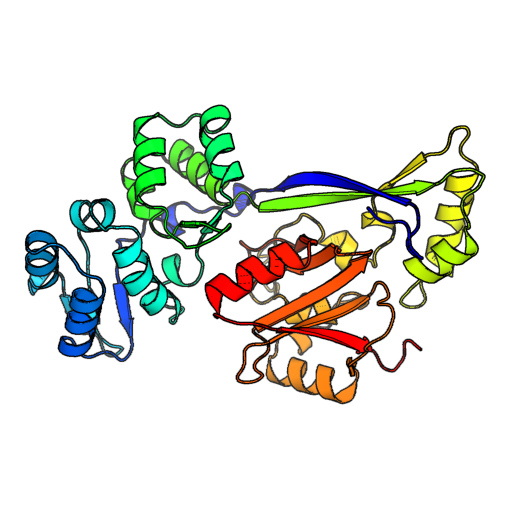OM 2500 O O . ALA A 1 308 ? -12.348 -0.999 4.317 1.00 97.75 308 ALA A O 1
ATOM 2501 N N . THR A 1 309 ? -10.811 -1.326 5.917 1.00 97.75 309 THR A N 1
ATOM 2502 C CA . THR A 1 309 ? -11.752 -1.294 7.034 1.00 97.75 309 THR A CA 1
ATOM 2503 C C . THR A 1 309 ? -11.577 0.001 7.810 1.00 97.75 309 THR A C 1
ATOM 2505 O O . THR A 1 309 ? -10.470 0.346 8.214 1.00 97.75 309 THR A O 1
ATOM 2508 N N . TYR A 1 310 ? -12.668 0.713 8.052 1.00 97.75 310 TYR A N 1
ATOM 2509 C CA . TYR A 1 310 ? -12.681 1.896 8.896 1.00 97.75 310 TYR A CA 1
ATOM 2510 C C . TYR A 1 310 ? -12.397 1.537 10.363 1.00 97.75 310 TYR A C 1
ATOM 2512 O O . TYR A 1 310 ? -13.000 0.606 10.902 1.00 97.75 310 TYR A O 1
ATOM 2520 N N . ILE A 1 311 ? -11.497 2.284 11.015 1.00 97.50 311 ILE A N 1
ATOM 2521 C CA . ILE A 1 311 ? -11.153 2.110 12.435 1.00 97.50 311 ILE A CA 1
ATOM 2522 C C . ILE A 1 311 ? -11.712 3.250 13.281 1.00 97.50 311 ILE A C 1
ATOM 2524 O O . ILE A 1 311 ? -12.509 2.979 14.177 1.00 97.50 311 ILE A O 1
ATOM 2528 N N . ALA A 1 312 ? -11.315 4.499 13.021 1.00 96.50 312 ALA A N 1
ATOM 2529 C CA . ALA A 1 312 ? -11.816 5.704 13.693 1.00 96.50 312 ALA A CA 1
ATOM 2530 C C . ALA A 1 312 ? -11.313 6.980 12.999 1.00 96.50 312 ALA A C 1
ATOM 2532 O O . ALA A 1 312 ? -10.198 6.992 12.490 1.00 96.50 312 ALA A O 1
ATOM 2533 N N . GLU A 1 313 ? -12.109 8.054 13.038 1.00 93.38 313 GLU A N 1
ATOM 2534 C CA . GLU A 1 313 ? -11.861 9.341 12.367 1.00 93.38 313 GLU A CA 1
ATOM 2535 C C . GLU A 1 313 ? -11.509 9.200 10.874 1.00 93.38 313 GLU A C 1
ATOM 2537 O O . GLU A 1 313 ? -12.401 9.075 10.042 1.00 93.38 313 GLU A O 1
ATOM 2542 N N . ASP A 1 314 ? -10.225 9.243 10.526 1.00 93.06 314 ASP A N 1
ATOM 2543 C CA . ASP A 1 314 ? -9.685 9.088 9.179 1.00 93.06 314 ASP A CA 1
ATOM 2544 C C . ASP A 1 314 ? -8.800 7.840 9.047 1.00 93.06 314 ASP A C 1
ATOM 2546 O O . ASP A 1 314 ? -8.263 7.591 7.972 1.00 93.06 314 ASP A O 1
ATOM 2550 N N . VAL A 1 315 ? -8.670 7.031 10.101 1.00 96.75 315 VAL A N 1
ATOM 2551 C CA . VAL A 1 315 ? -7.779 5.870 10.154 1.00 96.75 315 VAL A CA 1
ATOM 2552 C C . VAL A 1 315 ? -8.472 4.615 9.629 1.00 96.75 315 VAL A C 1
ATOM 2554 O O . VAL A 1 315 ? -9.565 4.235 10.060 1.00 96.75 315 VAL A O 1
ATOM 2557 N N . LEU A 1 316 ? -7.778 3.933 8.723 1.00 97.69 316 LEU A N 1
ATOM 2558 C CA . LEU A 1 316 ? -8.174 2.701 8.062 1.00 97.69 316 LEU A CA 1
ATOM 2559 C C . LEU A 1 316 ? -7.189 1.580 8.394 1.00 97.69 316 LEU A C 1
ATOM 2561 O O . LEU A 1 316 ? -5.977 1.779 8.351 1.00 97.69 316 LEU A O 1
ATOM 2565 N N . PHE A 1 317 ? -7.706 0.382 8.643 1.00 97.88 317 PHE A N 1
ATOM 2566 C CA . PHE A 1 317 ? -6.941 -0.856 8.583 1.00 97.88 317 PHE A CA 1
ATOM 2567 C C . PHE A 1 317 ? -6.950 -1.368 7.144 1.00 97.88 317 PHE A C 1
ATOM 2569 O O . PHE A 1 317 ? -8.010 -1.552 6.542 1.00 97.88 317 PHE A O 1
ATOM 2576 N N . THR A 1 318 ? -5.768 -1.578 6.576 1.00 96.38 318 THR A N 1
ATOM 2577 C CA . THR A 1 318 ? -5.608 -1.917 5.161 1.00 96.38 318 THR A CA 1
ATOM 2578 C C . THR A 1 318 ? -4.454 -2.887 4.956 1.00 96.38 318 THR A C 1
ATOM 2580 O O . THR A 1 318 ? -3.488 -2.902 5.721 1.00 96.38 318 THR A O 1
ATOM 2583 N N . LYS A 1 319 ? -4.557 -3.675 3.885 1.00 93.69 319 LYS A N 1
ATOM 2584 C CA . LYS A 1 319 ? -3.433 -4.372 3.263 1.00 93.69 319 LYS A CA 1
ATOM 2585 C C . LYS A 1 319 ? -3.230 -3.761 1.886 1.00 93.69 319 LYS A C 1
ATOM 2587 O O . LYS A 1 319 ? -4.133 -3.855 1.065 1.00 93.69 319 LYS A O 1
ATOM 2592 N N . ASN A 1 320 ? -2.092 -3.129 1.631 1.00 81.81 320 ASN A N 1
ATOM 2593 C CA . ASN A 1 320 ? -1.875 -2.317 0.424 1.00 81.81 320 ASN A CA 1
ATOM 2594 C C . ASN A 1 320 ? -1.555 -3.163 -0.820 1.00 81.81 320 ASN A C 1
ATOM 2596 O O . ASN A 1 320 ? -0.486 -3.044 -1.407 1.00 81.81 320 ASN A O 1
ATOM 2600 N N . GLY A 1 321 ? -2.484 -4.035 -1.208 1.00 76.25 321 GLY A N 1
ATOM 2601 C CA . GLY A 1 321 ? -2.355 -4.924 -2.360 1.00 76.25 321 GLY A CA 1
ATOM 2602 C C . GLY A 1 321 ? -2.123 -6.389 -1.992 1.00 76.25 321 GLY A C 1
ATOM 2603 O O . GLY A 1 321 ? -2.254 -6.806 -0.839 1.00 76.25 321 GLY A O 1
ATOM 2604 N N . GLU A 1 322 ? -1.834 -7.187 -3.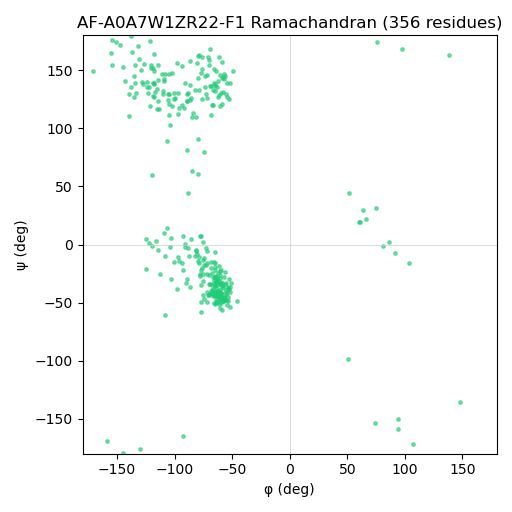011 1.00 76.44 322 GLU A N 1
ATOM 2605 C CA . GLU A 1 322 ? -1.564 -8.621 -2.905 1.00 76.44 322 GLU A CA 1
ATOM 2606 C C . GLU A 1 322 ? -0.081 -8.891 -2.599 1.00 76.44 322 GLU A C 1
ATOM 2608 O O . GLU A 1 322 ? 0.791 -8.056 -2.848 1.00 76.44 322 GLU A O 1
ATOM 2613 N N . GLY A 1 323 ? 0.210 -10.069 -2.046 1.00 77.56 323 GLY A N 1
ATOM 2614 C CA . GLY A 1 323 ? 1.573 -10.570 -1.908 1.00 77.56 323 GLY A CA 1
ATOM 2615 C C . GLY A 1 323 ? 2.219 -10.336 -0.544 1.00 77.56 323 GLY A C 1
ATOM 2616 O O . GLY A 1 323 ? 1.731 -9.591 0.314 1.00 77.56 323 GLY A O 1
ATOM 2617 N N . VAL A 1 324 ? 3.351 -11.016 -0.355 1.00 83.50 324 VAL A N 1
ATOM 2618 C CA . VAL A 1 324 ? 4.097 -11.105 0.914 1.00 83.50 324 VAL A CA 1
ATOM 2619 C C . VAL A 1 324 ? 4.873 -9.831 1.259 1.00 83.50 324 VAL A C 1
ATOM 2621 O O . VAL A 1 324 ? 5.204 -9.609 2.417 1.00 83.50 324 VAL A O 1
ATOM 2624 N N . TYR A 1 325 ? 5.099 -8.951 0.281 1.00 85.69 325 TYR A N 1
ATOM 2625 C CA . TYR A 1 325 ? 5.795 -7.672 0.471 1.00 85.69 325 TYR A CA 1
ATOM 2626 C C . TYR A 1 325 ? 4.867 -6.520 0.871 1.00 85.69 325 TYR A C 1
ATOM 2628 O O . TYR A 1 325 ? 5.338 -5.412 1.114 1.00 85.69 325 TYR A O 1
ATOM 2636 N N . GLN A 1 326 ? 3.554 -6.762 0.938 1.00 88.31 326 GLN A N 1
ATOM 2637 C CA . GLN A 1 326 ? 2.580 -5.759 1.365 1.00 88.31 326 GLN A CA 1
ATOM 2638 C C . GLN A 1 326 ? 2.159 -6.024 2.817 1.00 88.31 326 GLN A C 1
ATOM 2640 O O . GLN A 1 326 ? 1.596 -7.089 3.092 1.00 88.31 326 GLN A O 1
ATOM 2645 N N . PRO A 1 327 ? 2.381 -5.090 3.753 1.00 92.75 327 PRO A N 1
ATOM 2646 C CA . PRO A 1 327 ? 2.011 -5.290 5.147 1.00 92.75 327 PRO A CA 1
ATOM 2647 C C . PRO A 1 327 ? 0.515 -5.056 5.382 1.00 92.75 327 PRO A C 1
ATOM 2649 O O . PRO A 1 327 ? -0.163 -4.391 4.591 1.00 92.75 327 PRO A O 1
ATOM 2652 N N . TRP A 1 328 ? 0.021 -5.540 6.521 1.00 95.75 328 TRP A N 1
ATOM 2653 C CA . TRP A 1 328 ? -1.187 -4.988 7.137 1.00 95.75 328 TRP A CA 1
ATOM 2654 C C . TRP A 1 328 ? -0.800 -3.851 8.074 1.00 95.75 328 TRP A C 1
ATOM 2656 O O . TRP A 1 328 ? 0.065 -4.013 8.934 1.00 95.75 328 TRP A O 1
ATOM 2666 N N . LEU A 1 329 ? -1.448 -2.700 7.943 1.00 95.75 329 LEU A N 1
ATOM 2667 C CA . LEU A 1 329 ? -1.093 -1.513 8.719 1.00 95.75 329 LEU A CA 1
ATOM 2668 C C . LEU A 1 329 ? -2.284 -0.559 8.892 1.00 95.75 329 LEU A C 1
ATOM 2670 O O . LEU A 1 329 ? -3.376 -0.802 8.366 1.00 95.75 329 LEU A O 1
ATOM 2674 N N . LEU A 1 330 ? -2.064 0.512 9.657 1.00 97.12 330 LEU A N 1
ATOM 2675 C CA . LEU A 1 330 ? -3.011 1.611 9.821 1.00 97.12 330 LEU A CA 1
ATOM 2676 C C . LEU A 1 330 ? -2.596 2.788 8.932 1.00 97.12 330 LEU A C 1
ATOM 2678 O O . LEU A 1 330 ? -1.445 3.221 8.973 1.00 97.12 330 LEU A O 1
ATOM 2682 N N . MET A 1 331 ? -3.532 3.333 8.157 1.00 94.94 331 MET A N 1
ATOM 2683 C CA . MET A 1 331 ? -3.300 4.499 7.293 1.00 94.94 331 MET A CA 1
ATOM 2684 C C . MET A 1 331 ? -4.416 5.512 7.405 1.00 94.94 331 MET A C 1
ATOM 2686 O O . MET A 1 331 ? -5.564 5.142 7.626 1.00 94.94 331 MET A O 1
ATOM 2690 N N . ASN A 1 332 ? -4.103 6.772 7.126 1.00 93.44 332 ASN A N 1
ATOM 2691 C CA . ASN A 1 332 ? -5.139 7.765 6.920 1.00 93.44 332 ASN A CA 1
ATOM 2692 C C . ASN A 1 332 ? -5.822 7.504 5.577 1.00 93.44 332 ASN A C 1
ATOM 2694 O O . ASN A 1 332 ? -5.182 7.109 4.600 1.00 93.44 332 ASN A O 1
ATOM 2698 N N . ALA A 1 333 ? -7.117 7.779 5.495 1.00 92.69 333 ALA A N 1
ATOM 2699 C CA . ALA A 1 333 ? -7.881 7.643 4.266 1.00 92.69 333 ALA A CA 1
ATOM 2700 C C . ALA A 1 333 ? -7.286 8.500 3.139 1.00 92.69 333 ALA A C 1
ATOM 2702 O O . ALA A 1 333 ? -7.240 8.056 1.997 1.00 92.69 333 ALA A O 1
ATOM 2703 N N . THR A 1 334 ? -6.763 9.687 3.457 1.00 89.56 334 THR A N 1
ATOM 2704 C CA . THR A 1 334 ? -6.058 10.561 2.505 1.00 89.56 334 THR A CA 1
ATOM 2705 C C . THR A 1 334 ? -4.808 9.905 1.925 1.00 89.56 334 THR A C 1
ATOM 2707 O O . THR A 1 334 ? -4.565 10.002 0.725 1.00 89.56 334 THR A O 1
ATOM 2710 N N . ASP A 1 335 ? -4.056 9.186 2.757 1.00 88.62 335 ASP A N 1
ATOM 2711 C CA . ASP A 1 335 ? -2.841 8.480 2.364 1.00 88.62 335 ASP A CA 1
ATOM 2712 C C . ASP A 1 335 ? -3.163 7.310 1.424 1.00 88.62 335 ASP A C 1
ATOM 2714 O O . ASP A 1 335 ? -2.497 7.126 0.406 1.00 88.62 335 ASP A O 1
ATOM 2718 N N . VAL A 1 336 ? -4.229 6.562 1.723 1.00 91.44 336 VAL A N 1
ATOM 2719 C CA . VAL A 1 336 ? -4.737 5.498 0.845 1.00 91.44 336 VAL A CA 1
ATOM 2720 C C . VAL A 1 336 ? -5.233 6.079 -0.483 1.00 91.44 336 VAL A C 1
ATOM 2722 O O . VAL A 1 336 ? -4.895 5.557 -1.543 1.00 91.44 336 VAL A O 1
ATOM 2725 N N . ILE A 1 337 ? -5.980 7.188 -0.455 1.00 90.06 337 ILE A N 1
ATOM 2726 C CA . ILE A 1 337 ? -6.453 7.863 -1.673 1.00 90.06 337 ILE A CA 1
ATOM 2727 C C . ILE A 1 337 ? -5.276 8.299 -2.545 1.00 90.06 337 ILE A C 1
ATOM 2729 O O . ILE A 1 337 ? -5.319 8.083 -3.750 1.00 90.06 337 ILE A O 1
ATOM 2733 N N . GLY A 1 338 ? -4.229 8.885 -1.957 1.00 85.88 338 GLY A N 1
ATOM 2734 C CA . GLY A 1 338 ? -3.034 9.285 -2.698 1.00 85.88 338 GLY A CA 1
ATOM 2735 C C . GLY A 1 338 ? -2.411 8.109 -3.451 1.00 85.88 338 GLY A C 1
ATOM 2736 O O . GLY A 1 338 ? -2.156 8.221 -4.648 1.00 85.88 338 GLY A O 1
ATOM 2737 N N . ILE A 1 339 ? -2.238 6.970 -2.769 1.00 85.88 339 ILE A N 1
ATOM 2738 C CA . ILE A 1 339 ? -1.650 5.754 -3.350 1.00 85.88 339 ILE A CA 1
ATOM 2739 C C . ILE A 1 339 ? -2.467 5.276 -4.548 1.00 85.88 339 ILE A C 1
ATOM 2741 O O . ILE A 1 339 ? -1.943 5.149 -5.651 1.00 85.88 339 ILE A O 1
ATOM 2745 N N . TYR A 1 340 ? -3.763 5.037 -4.356 1.00 87.06 340 TYR A N 1
ATOM 2746 C CA . TYR A 1 340 ? -4.578 4.439 -5.412 1.00 87.06 340 TYR A CA 1
ATOM 2747 C C . TYR A 1 340 ? -4.953 5.437 -6.511 1.00 87.06 340 TYR A C 1
ATOM 2749 O O . TYR A 1 340 ? -5.197 5.010 -7.637 1.00 87.06 340 TYR A O 1
ATOM 2757 N N . ARG A 1 341 ? -4.933 6.751 -6.234 1.00 85.25 341 ARG A N 1
ATOM 2758 C CA . ARG A 1 341 ? -5.052 7.771 -7.283 1.00 85.25 341 ARG A CA 1
ATOM 2759 C C . ARG A 1 341 ? -3.829 7.771 -8.196 1.00 85.25 341 ARG A C 1
ATOM 2761 O O . ARG A 1 341 ? -3.975 7.877 -9.407 1.00 85.25 341 ARG A O 1
ATOM 2768 N N . ASN A 1 342 ? -2.632 7.626 -7.630 1.00 79.88 342 ASN A N 1
ATOM 2769 C CA . ASN A 1 342 ? -1.406 7.533 -8.418 1.00 79.88 342 ASN A CA 1
ATOM 2770 C C . ASN A 1 342 ? -1.406 6.282 -9.317 1.00 79.88 342 ASN A C 1
ATOM 2772 O O . ASN A 1 342 ? -1.058 6.375 -10.488 1.00 79.88 342 ASN A O 1
ATOM 2776 N N . LEU A 1 343 ? -1.879 5.143 -8.799 1.00 78.81 343 LEU A N 1
ATOM 2777 C CA . LEU A 1 343 ? -1.896 3.878 -9.542 1.00 78.81 343 LEU A CA 1
ATOM 2778 C C . LEU A 1 343 ? -3.015 3.778 -10.594 1.00 78.81 343 LEU A C 1
ATOM 2780 O O . LEU A 1 343 ? -2.821 3.157 -11.636 1.00 78.81 343 LEU A O 1
ATOM 2784 N N . HIS A 1 344 ? -4.190 4.357 -10.330 1.00 80.69 344 HIS A N 1
ATOM 2785 C CA . HIS A 1 344 ? -5.392 4.132 -11.148 1.00 80.69 344 HIS A CA 1
ATOM 2786 C C . HIS A 1 344 ? -6.040 5.410 -11.702 1.00 80.69 344 HIS A C 1
ATOM 2788 O O . HIS A 1 344 ? -7.102 5.337 -12.322 1.00 80.69 344 HIS A O 1
ATOM 2794 N N . GLY A 1 345 ? -5.433 6.581 -11.501 1.00 82.38 345 GLY A N 1
ATOM 2795 C CA . GLY A 1 345 ? -6.039 7.866 -11.846 1.00 82.38 345 GLY A CA 1
ATOM 2796 C C . GLY A 1 345 ? -7.149 8.261 -10.870 1.00 82.38 345 GLY A C 1
ATOM 2797 O O . GLY A 1 345 ? -7.142 7.871 -9.708 1.00 82.38 345 GLY A O 1
ATOM 2798 N N . GLU A 1 346 ? -8.118 9.067 -11.305 1.00 87.81 346 GLU A N 1
ATOM 2799 C CA . GLU A 1 346 ? -9.155 9.558 -10.391 1.00 87.81 346 GLU A CA 1
ATOM 2800 C C . GLU A 1 346 ? -10.011 8.437 -9.786 1.00 87.81 346 GLU A C 1
ATOM 2802 O O . GLU A 1 346 ? -10.638 7.639 -10.491 1.00 87.81 346 GLU A O 1
ATOM 2807 N N . ILE A 1 347 ? -10.087 8.439 -8.453 1.00 92.12 347 ILE A N 1
ATOM 2808 C CA . ILE A 1 347 ? -10.845 7.473 -7.660 1.00 92.12 347 ILE A CA 1
ATOM 2809 C C . ILE A 1 347 ? -11.804 8.164 -6.691 1.00 92.12 347 ILE A C 1
ATOM 2811 O O . ILE A 1 347 ? -11.584 9.285 -6.234 1.00 92.12 347 ILE A O 1
ATOM 2815 N N . SER A 1 348 ? -12.858 7.447 -6.319 1.00 93.12 348 SER A N 1
ATOM 2816 C CA . SER A 1 348 ? -13.818 7.840 -5.288 1.00 93.12 348 SER A CA 1
ATOM 2817 C C . SER A 1 348 ? -13.819 6.839 -4.136 1.00 93.12 348 SER A C 1
ATOM 2819 O O . SER A 1 348 ? -13.589 5.650 -4.344 1.00 93.12 348 SER A O 1
ATOM 2821 N N . ALA A 1 349 ? -14.101 7.306 -2.920 1.00 94.81 349 ALA A N 1
ATOM 2822 C CA . ALA A 1 349 ? -14.248 6.461 -1.738 1.00 94.81 349 ALA A CA 1
ATOM 2823 C C . ALA A 1 349 ? -15.719 6.397 -1.306 1.00 94.81 349 ALA A C 1
ATOM 2825 O O . ALA A 1 349 ? -16.440 7.395 -1.347 1.00 94.81 349 ALA A O 1
ATOM 2826 N N . SER A 1 350 ? -16.180 5.221 -0.882 1.00 95.25 350 SER A N 1
ATOM 2827 C CA . SER A 1 350 ? -17.548 5.034 -0.391 1.00 95.25 350 SER A CA 1
ATOM 2828 C C . SER A 1 350 ? -17.614 4.047 0.769 1.00 95.25 350 SER A C 1
ATOM 2830 O O . SER A 1 350 ? -16.912 3.039 0.769 1.00 95.25 350 SER A O 1
ATOM 2832 N N . LEU A 1 351 ? -18.467 4.353 1.750 1.00 96.69 351 LEU A N 1
ATOM 2833 C CA . LEU A 1 351 ? -18.641 3.568 2.972 1.00 96.69 351 LEU A CA 1
ATOM 2834 C C . LEU A 1 351 ? -19.738 2.518 2.820 1.00 96.69 351 LEU A C 1
ATOM 2836 O O . LEU A 1 351 ? -20.807 2.811 2.278 1.00 96.69 351 LEU A O 1
ATOM 2840 N N . TYR A 1 352 ? -19.492 1.324 3.352 1.00 96.69 352 TYR A N 1
ATOM 2841 C CA . TYR A 1 352 ? -20.437 0.214 3.363 1.00 96.69 352 TYR A CA 1
ATOM 2842 C C . TYR A 1 352 ? -20.492 -0.449 4.734 1.00 96.69 352 TYR A C 1
ATOM 2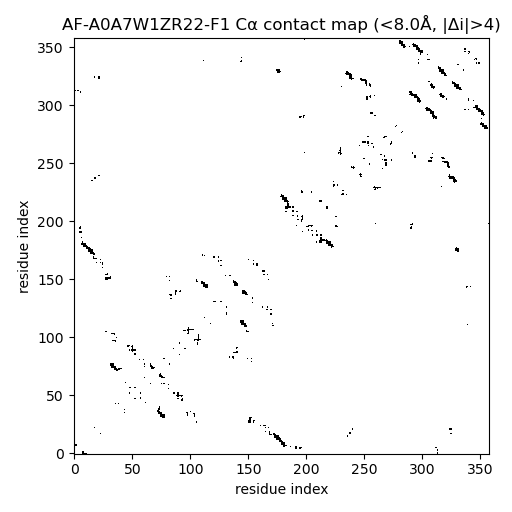844 O O . TYR A 1 352 ? -19.460 -0.704 5.347 1.00 96.69 352 TYR A O 1
ATOM 2852 N N . ARG A 1 353 ? -21.701 -0.796 5.172 1.00 95.06 353 ARG A N 1
ATOM 2853 C CA . ARG A 1 353 ? -21.946 -1.549 6.404 1.00 95.06 353 ARG A CA 1
ATOM 2854 C C . ARG A 1 353 ? -22.541 -2.909 6.083 1.00 95.06 353 ARG A C 1
ATOM 2856 O O . ARG A 1 353 ? -23.363 -3.021 5.167 1.00 95.06 353 ARG A O 1
ATOM 2863 N N . HIS A 1 354 ? -22.127 -3.926 6.833 1.00 93.62 354 HIS A N 1
ATOM 2864 C CA . HIS A 1 354 ? -22.750 -5.241 6.771 1.00 93.62 354 HIS A CA 1
ATOM 2865 C C . HIS A 1 354 ? -24.202 -5.145 7.258 1.00 93.62 354 HIS A C 1
ATOM 2867 O O . HIS A 1 354 ? -24.492 -4.491 8.258 1.00 93.62 354 HIS A O 1
ATOM 2873 N N . ARG A 1 355 ? -25.133 -5.790 6.557 1.00 92.25 355 ARG A N 1
ATOM 2874 C CA . ARG A 1 355 ? -26.577 -5.636 6.800 1.00 92.25 355 ARG A CA 1
ATOM 2875 C C . ARG A 1 355 ? -27.024 -6.119 8.180 1.00 92.25 355 ARG A C 1
ATOM 2877 O O . ARG A 1 355 ? -27.983 -5.573 8.708 1.00 92.25 355 ARG A O 1
ATOM 2884 N N . ASP A 1 356 ? -26.301 -7.072 8.761 1.00 86.50 356 ASP A N 1
ATOM 2885 C CA . ASP A 1 356 ? -26.615 -7.655 10.075 1.00 86.50 356 ASP A CA 1
ATOM 2886 C C . ASP A 1 356 ? -26.053 -6.866 11.278 1.00 86.50 356 ASP A C 1
ATOM 2888 O O . ASP A 1 356 ? -26.108 -7.362 12.404 1.00 86.50 356 ASP A O 1
ATOM 2892 N N . TRP A 1 357 ? -25.432 -5.699 11.064 1.00 78.19 357 TRP A N 1
ATOM 2893 C CA . TRP A 1 357 ? -24.779 -4.913 12.128 1.00 78.19 357 TRP A CA 1
ATOM 2894 C C . TRP A 1 357 ? -25.547 -3.651 12.545 1.00 78.19 357 TRP A C 1
ATOM 2896 O O . TRP A 1 357 ? -24.968 -2.795 13.212 1.00 78.19 357 TRP A O 1
ATOM 2906 N N . ASP A 1 358 ? -26.818 -3.530 12.162 1.00 60.00 358 ASP A N 1
ATOM 2907 C CA . ASP A 1 358 ? -27.708 -2.493 12.708 1.00 60.00 358 ASP A CA 1
ATOM 2908 C C . ASP A 1 358 ? -28.414 -2.919 13.988 1.00 60.00 358 ASP A C 1
ATOM 2910 O O . ASP A 1 358 ? -28.880 -4.082 14.050 1.00 60.00 358 ASP A O 1
#

Mean predicted aligned error: 5.41 Å

Secondary structure (DSSP, 8-state):
---BTTBEEEEEEEEE---GGG--GGGG-S---EEEET--HHHHHHHHHHTT--HHHHHHHT-GGGEEE-SSEEEE---HHHHHH--HHHHHHHHHHHTTSTTSHHHHT-EEEEHHHHHHHHHH----HHHHHHHHHH-B-SSSEEEE--HHHHHTTSSSHHHHHHHHHHHT-EEEEEEEEEE-TT--HHHHHHHHTTTTTHHHHHHHHHHHHTSTT-EEEEGGGTS-HHHHTTTTB-----TT-STTT--HHHHHHTTT-SS--GGGGSHHHHHHHHHHHEEEE-S---TT-EEEEEETTS-EEEEEEEEETTEEEEE-SSSTTSPEEEEEHHHHHHHHHHHHSSEEEEEEEEGGG-